Protein AF-A0A292SM11-F1 (afdb_monomer_lite)

Foldseek 3Di:
DDPVVVVVVVVVVVVVVVVVVVCCVPPVDLLLVPPDPLCVPLPDPSVVVVLVVVVVVVVLVNSLSSLVSLLVVLVVLLVVLCVVQPPNVLQVDALVVNVVVLVVVCVDPNSVVNVVSLVVSLVSLVSSLVSLQSSLCCCCPPVVNLVVSLVSLVVNLVSLVSGNSNHCSVVSVVVSVVSNVVSD

Sequence (184 aa):
MTKRKAIMYLIIFAVLVTAAQTWKTNYLSDPASKLPDPCKMVISSQCQQYINKITAEKKYEETVAIQKIRIRENEQLLKFFKKKIQDKCLFEMTAQEADESLQACIGTPKGKRDYFLLKTADFTIRDILVDSLAVSQMQYSELHDKKAAEKTLKHAKKIIKDNKYFEKRADAFKIIEKEMSELK

pLDDT: mean 86.78, std 11.31, range [46.97, 97.94]

Structure (mmCIF, N/CA/C/O backbone):
data_AF-A0A292SM11-F1
#
_entry.id   AF-A0A292SM11-F1
#
loop_
_atom_site.group_PDB
_atom_site.id
_atom_site.type_symbol
_atom_site.label_atom_id
_atom_site.label_alt_id
_atom_site.label_comp_id
_atom_site.label_asym_id
_atom_site.label_entity_id
_atom_site.label_seq_id
_atom_site.pdbx_PDB_ins_code
_atom_site.Cartn_x
_atom_site.Cartn_y
_atom_site.Cartn_z
_atom_site.occupancy
_atom_site.B_iso_or_equiv
_atom_site.auth_seq_id
_atom_site.auth_comp_id
_atom_site.auth_asym_id
_atom_site.auth_atom_id
_atom_site.pdbx_PDB_model_num
ATOM 1 N N . MET A 1 1 ? 36.177 29.703 30.010 1.00 56.25 1 MET A N 1
ATOM 2 C CA . MET A 1 1 ? 35.534 28.535 29.357 1.00 56.25 1 MET A CA 1
ATOM 3 C C . MET A 1 1 ? 36.646 27.609 28.856 1.00 56.25 1 MET A C 1
ATOM 5 O O . MET A 1 1 ? 37.538 28.099 28.180 1.00 56.25 1 MET A O 1
ATOM 9 N N . THR A 1 2 ? 36.702 26.330 29.248 1.00 73.50 2 THR A N 1
ATOM 10 C CA . THR A 1 2 ? 37.826 25.440 28.873 1.00 73.50 2 THR A CA 1
ATOM 11 C C . THR A 1 2 ? 37.667 24.924 27.438 1.00 73.50 2 THR A C 1
ATOM 13 O O . THR A 1 2 ? 36.546 24.644 27.014 1.00 73.50 2 THR A O 1
ATOM 16 N N . LYS A 1 3 ? 38.772 24.746 26.691 1.00 72.38 3 LYS A N 1
ATOM 17 C CA . LYS A 1 3 ? 38.765 24.244 25.294 1.00 72.38 3 LYS A CA 1
ATOM 18 C C . LYS A 1 3 ? 37.923 22.967 25.114 1.00 72.38 3 LYS A C 1
ATOM 20 O O . LYS A 1 3 ? 37.235 22.818 24.112 1.00 72.38 3 LYS A O 1
ATOM 25 N N . ARG A 1 4 ? 37.894 22.091 26.128 1.00 72.81 4 ARG A N 1
ATOM 26 C CA . ARG A 1 4 ? 37.056 20.877 26.152 1.00 72.81 4 ARG A CA 1
ATOM 27 C C . ARG A 1 4 ? 35.551 21.165 26.141 1.00 72.81 4 ARG A C 1
ATOM 29 O O . ARG A 1 4 ? 34.818 20.479 25.438 1.00 72.81 4 ARG A O 1
ATOM 36 N N . LYS A 1 5 ? 35.084 22.186 26.870 1.00 72.25 5 LYS A N 1
ATOM 37 C CA . LYS A 1 5 ? 33.666 22.580 26.859 1.00 72.25 5 LYS A CA 1
ATOM 38 C C . LYS A 1 5 ? 33.265 23.154 25.497 1.00 72.25 5 LYS A C 1
ATOM 40 O O . LYS A 1 5 ? 32.208 22.804 24.995 1.00 72.25 5 LYS A O 1
ATOM 45 N N . ALA A 1 6 ? 34.131 23.952 24.868 1.00 77.56 6 ALA A N 1
ATOM 46 C CA . ALA A 1 6 ? 33.875 24.514 23.538 1.00 77.56 6 ALA A CA 1
ATOM 47 C C . ALA A 1 6 ? 33.744 23.433 22.447 1.00 77.56 6 ALA A C 1
ATOM 49 O O . ALA A 1 6 ? 32.820 23.487 21.641 1.00 77.56 6 ALA A O 1
ATOM 50 N N . ILE A 1 7 ? 34.612 22.413 22.466 1.00 81.44 7 ILE A N 1
ATOM 51 C CA . ILE A 1 7 ? 34.538 21.275 21.530 1.00 81.44 7 ILE A CA 1
ATOM 52 C C . ILE A 1 7 ? 33.244 20.476 21.735 1.00 81.44 7 ILE A C 1
ATOM 54 O O . ILE A 1 7 ? 32.568 20.130 20.771 1.00 81.44 7 ILE A O 1
ATOM 58 N N . MET A 1 8 ? 32.857 20.227 22.988 1.00 80.31 8 MET A N 1
ATOM 59 C CA . MET A 1 8 ? 31.618 19.513 23.304 1.00 80.31 8 MET A CA 1
ATOM 60 C C . MET A 1 8 ? 30.372 20.272 22.817 1.00 80.31 8 MET A C 1
ATOM 62 O O . MET A 1 8 ? 29.480 19.663 22.231 1.00 80.31 8 MET A O 1
ATOM 66 N N . TYR A 1 9 ? 30.327 21.600 22.979 1.00 79.25 9 TYR A N 1
ATOM 67 C CA . TYR A 1 9 ? 29.231 22.418 22.446 1.00 79.25 9 TYR A CA 1
ATOM 68 C C . TYR A 1 9 ? 29.188 22.430 20.912 1.00 79.25 9 TYR A C 1
ATOM 70 O O . TYR A 1 9 ? 28.098 22.383 20.347 1.00 79.25 9 TYR A O 1
ATOM 78 N N . LEU A 1 10 ? 30.341 22.427 20.234 1.00 81.38 10 LEU A N 1
ATOM 79 C CA . LEU A 1 10 ? 30.415 22.321 18.771 1.00 81.38 10 LEU A CA 1
ATOM 80 C C . LEU A 1 10 ? 29.845 20.996 18.250 1.00 81.38 10 LEU A C 1
ATOM 82 O O . LEU A 1 10 ? 29.108 20.995 17.266 1.00 81.38 10 LEU A O 1
ATOM 86 N N . ILE A 1 11 ? 30.134 19.881 18.927 1.00 84.44 11 ILE A N 1
ATOM 87 C CA . ILE A 1 11 ? 29.588 18.563 18.567 1.00 84.44 11 ILE A CA 1
ATOM 88 C C . ILE A 1 11 ? 28.067 18.547 18.751 1.00 84.44 11 ILE A C 1
ATOM 90 O O . ILE A 1 11 ? 27.345 18.145 17.842 1.00 84.44 11 ILE A O 1
ATOM 94 N N . ILE A 1 12 ? 27.567 19.036 19.892 1.00 82.94 12 ILE A N 1
ATOM 95 C CA . ILE A 1 12 ? 26.122 19.126 20.157 1.00 82.94 12 ILE A CA 1
ATOM 96 C C . ILE A 1 12 ? 25.433 19.994 19.096 1.00 82.94 12 ILE A C 1
ATOM 98 O O . ILE A 1 12 ? 24.392 19.613 18.566 1.00 82.94 12 ILE A O 1
ATOM 102 N N . PHE A 1 13 ? 26.032 21.130 18.740 1.00 81.44 13 PHE A N 1
ATOM 103 C CA . PHE A 1 13 ? 25.504 22.020 17.712 1.00 81.44 13 PHE A CA 1
ATOM 104 C C . PHE A 1 13 ? 25.454 21.347 16.334 1.00 81.44 13 PHE A C 1
ATOM 106 O O . PHE A 1 13 ? 24.421 21.395 15.672 1.00 81.44 13 PHE A O 1
ATOM 113 N N . ALA A 1 14 ? 26.516 20.649 15.919 1.00 80.81 14 ALA A N 1
ATOM 114 C CA . ALA A 1 14 ? 26.536 19.920 14.650 1.00 80.81 14 ALA A CA 1
ATOM 115 C C . ALA A 1 14 ? 25.469 18.809 14.594 1.00 80.81 14 ALA A C 1
ATOM 117 O O . ALA A 1 14 ? 24.796 18.641 13.573 1.00 80.81 14 ALA A O 1
ATOM 118 N N . VAL A 1 15 ? 25.256 18.089 15.701 1.00 81.75 15 VAL A N 1
ATOM 119 C CA . VAL A 1 15 ? 24.202 17.066 15.813 1.00 81.75 15 VAL A CA 1
ATOM 120 C C . VAL A 1 15 ? 22.811 17.697 15.727 1.00 81.75 15 VAL A C 1
ATOM 122 O O . VAL A 1 15 ? 21.954 17.199 15.003 1.00 81.75 15 VAL A O 1
ATOM 125 N N . LEU A 1 16 ? 22.581 18.823 16.404 1.00 78.12 16 LEU A N 1
ATOM 126 C CA . LEU A 1 16 ? 21.296 19.523 16.350 1.00 78.12 16 LEU A CA 1
ATOM 127 C C . LEU A 1 16 ? 21.005 20.092 14.958 1.00 78.12 16 LEU A C 1
ATOM 129 O O . LEU A 1 16 ? 19.882 19.966 14.479 1.00 78.12 16 LEU A O 1
ATOM 133 N N . VAL A 1 17 ? 22.002 20.668 14.282 1.00 75.75 17 VAL A N 1
ATOM 134 C CA . VAL A 1 17 ? 21.845 21.215 12.925 1.00 75.75 17 VAL A CA 1
ATOM 135 C C . VAL A 1 17 ? 21.577 20.104 11.912 1.00 75.75 17 VAL A C 1
ATOM 137 O O . VAL A 1 17 ? 20.675 20.236 11.090 1.00 75.75 17 VAL A O 1
ATOM 140 N N . THR A 1 18 ? 22.301 18.985 11.979 1.00 72.00 18 THR A N 1
ATOM 141 C CA . THR A 1 18 ? 22.061 17.842 11.081 1.00 72.00 18 THR A CA 1
ATOM 142 C C . THR A 1 18 ? 20.710 17.186 11.348 1.00 72.00 18 THR A C 1
ATOM 144 O O . THR A 1 18 ? 19.984 16.889 10.396 1.00 72.00 18 THR A O 1
ATOM 147 N N . ALA A 1 19 ? 20.311 17.037 12.614 1.00 67.50 19 ALA A N 1
ATOM 148 C CA . ALA A 1 19 ? 18.978 16.571 12.975 1.00 67.50 19 ALA A CA 1
ATOM 149 C C . ALA A 1 19 ? 17.893 17.525 12.457 1.00 67.50 19 ALA A C 1
ATOM 151 O O . ALA A 1 19 ? 16.956 17.065 11.813 1.00 67.50 19 ALA A O 1
ATOM 152 N N . ALA A 1 20 ? 18.042 18.839 12.645 1.00 64.88 20 ALA A N 1
ATOM 153 C CA . ALA A 1 20 ? 17.088 19.846 12.180 1.00 64.88 20 ALA A CA 1
ATOM 154 C C . ALA A 1 20 ? 17.004 19.922 10.650 1.00 64.88 20 ALA A C 1
ATOM 156 O O . ALA A 1 20 ? 15.908 20.030 10.108 1.00 64.88 20 ALA A O 1
ATOM 157 N N . GLN A 1 21 ? 18.129 19.812 9.939 1.00 63.69 21 GLN A N 1
ATOM 158 C CA . GLN A 1 21 ? 18.154 19.775 8.476 1.00 63.69 21 GLN A CA 1
ATOM 159 C C . GLN A 1 21 ? 17.478 18.499 7.960 1.00 63.69 21 GLN A C 1
ATOM 161 O O . GLN A 1 21 ? 16.656 18.559 7.047 1.00 63.69 21 GLN A O 1
ATOM 166 N N . THR A 1 22 ? 17.753 17.351 8.584 1.00 57.66 22 THR A N 1
ATOM 167 C CA . THR A 1 22 ? 17.095 16.072 8.269 1.00 57.66 22 THR A CA 1
ATOM 168 C C . THR A 1 22 ? 15.596 16.152 8.544 1.00 57.66 22 THR A C 1
ATOM 170 O O . THR A 1 22 ? 14.789 15.693 7.740 1.00 57.66 22 THR A O 1
ATOM 173 N N . TRP A 1 23 ? 15.206 16.799 9.643 1.00 57.88 23 TRP A N 1
ATOM 174 C CA . TRP A 1 23 ? 13.813 17.031 10.004 1.00 57.88 23 TRP A CA 1
ATOM 175 C C . TRP A 1 23 ? 13.124 17.952 8.995 1.00 57.88 23 TRP A C 1
ATOM 177 O O . TRP A 1 23 ? 12.097 17.587 8.444 1.00 57.88 23 TRP A O 1
ATOM 187 N N . LYS A 1 24 ? 13.728 19.094 8.652 1.00 53.09 24 LYS A N 1
ATOM 188 C CA . LYS A 1 24 ? 13.215 20.033 7.645 1.00 53.09 24 LYS A CA 1
ATOM 189 C C . LYS A 1 24 ? 13.071 19.377 6.273 1.00 53.09 24 LYS A C 1
ATOM 191 O O . LYS A 1 24 ? 12.044 19.529 5.624 1.00 53.09 24 LYS A O 1
ATOM 196 N N . THR A 1 25 ? 14.060 18.603 5.845 1.00 57.00 25 THR A N 1
ATOM 197 C CA . THR A 1 25 ? 14.016 17.944 4.534 1.00 57.00 25 THR A CA 1
ATOM 198 C C . THR A 1 25 ? 12.969 16.828 4.510 1.00 57.00 25 THR A C 1
ATOM 200 O O . THR A 1 25 ? 12.254 16.703 3.526 1.00 57.00 25 THR A O 1
ATOM 203 N N . ASN A 1 26 ? 12.806 16.062 5.592 1.00 52.44 26 ASN A N 1
ATOM 204 C CA . ASN A 1 26 ? 11.884 14.920 5.608 1.00 52.44 26 ASN A CA 1
ATOM 205 C C . ASN A 1 26 ? 10.444 15.253 6.036 1.00 52.44 26 ASN A C 1
ATOM 207 O O . ASN A 1 26 ? 9.539 14.518 5.660 1.00 52.44 26 ASN A O 1
ATOM 211 N N . TYR A 1 27 ? 10.226 16.310 6.826 1.00 46.97 27 TYR A N 1
ATOM 212 C CA . TYR A 1 27 ? 8.907 16.675 7.366 1.00 46.97 27 TYR A CA 1
ATOM 213 C C . TYR A 1 27 ? 8.327 17.973 6.791 1.00 46.97 27 TYR A C 1
ATOM 215 O O . TYR A 1 27 ? 7.116 18.151 6.862 1.00 46.97 27 TYR A O 1
ATOM 223 N N . LEU A 1 28 ? 9.150 18.883 6.250 1.00 50.44 28 LEU A N 1
ATOM 224 C CA . LEU A 1 28 ? 8.678 20.161 5.688 1.00 50.44 28 LEU A CA 1
ATOM 225 C C . LEU A 1 28 ? 8.777 20.238 4.162 1.00 50.44 28 LEU A C 1
ATOM 227 O O . LEU A 1 28 ? 8.207 21.159 3.581 1.00 50.44 28 LEU A O 1
ATOM 231 N N . SER A 1 29 ? 9.482 19.315 3.495 1.00 59.34 29 SER A N 1
ATOM 232 C CA . SER A 1 29 ? 9.390 19.234 2.037 1.00 59.34 29 SER A CA 1
ATOM 233 C C . SER A 1 29 ? 8.159 18.416 1.667 1.00 59.34 29 SER A C 1
ATOM 235 O O . SER A 1 29 ? 8.100 17.223 1.945 1.00 59.34 29 SER A O 1
ATOM 237 N N . ASP A 1 30 ? 7.162 19.079 1.082 1.00 68.31 30 ASP A N 1
ATOM 238 C CA . ASP A 1 30 ? 6.046 18.399 0.434 1.00 68.31 30 ASP A CA 1
ATOM 239 C C . ASP A 1 30 ? 6.619 17.621 -0.765 1.00 68.31 30 ASP A C 1
ATOM 241 O O . ASP A 1 30 ? 7.094 18.245 -1.723 1.00 68.31 30 ASP A O 1
ATOM 245 N N . PRO A 1 31 ? 6.647 16.277 -0.736 1.00 68.38 31 PRO A N 1
ATOM 246 C CA . PRO A 1 31 ? 7.214 15.499 -1.826 1.00 68.38 31 PRO A CA 1
ATOM 247 C C . PRO A 1 31 ? 6.421 15.669 -3.131 1.00 68.38 31 PRO A C 1
ATOM 249 O O . PRO A 1 31 ? 6.997 15.481 -4.204 1.00 68.38 31 PRO A O 1
ATOM 252 N N . ALA A 1 32 ? 5.154 16.097 -3.067 1.00 70.75 32 ALA A N 1
ATOM 253 C CA . ALA A 1 32 ? 4.344 16.425 -4.235 1.00 70.75 32 ALA A CA 1
ATOM 254 C C . ALA A 1 32 ? 4.708 17.784 -4.862 1.00 70.75 32 ALA A C 1
ATOM 256 O O . ALA A 1 32 ? 4.441 18.013 -6.042 1.00 70.75 32 ALA A O 1
ATOM 257 N N . SER A 1 33 ? 5.408 18.669 -4.141 1.00 72.75 33 SER A N 1
ATOM 258 C CA . SER A 1 33 ? 5.816 19.988 -4.658 1.00 72.75 33 SER A CA 1
ATOM 259 C C . SER A 1 33 ? 6.695 19.916 -5.913 1.00 72.75 33 SER A C 1
ATOM 261 O O . SER A 1 33 ? 6.678 20.844 -6.721 1.00 72.75 33 SER A O 1
ATOM 263 N N . LYS A 1 34 ? 7.415 18.805 -6.121 1.00 77.69 34 LYS A N 1
ATOM 264 C CA . LYS A 1 34 ? 8.270 18.557 -7.297 1.00 77.69 34 LYS A CA 1
ATOM 265 C C . LYS A 1 34 ? 7.580 17.769 -8.413 1.00 77.69 34 LYS A C 1
ATOM 267 O O . LYS A 1 34 ? 8.204 17.523 -9.440 1.00 77.69 34 LYS A O 1
ATOM 272 N N . LEU A 1 35 ? 6.330 17.358 -8.215 1.00 84.25 35 LEU A N 1
ATOM 273 C CA . LEU A 1 35 ? 5.582 16.582 -9.199 1.00 84.25 35 LEU A CA 1
ATOM 274 C C . LEU A 1 35 ? 4.944 17.471 -10.274 1.00 84.25 35 LEU A C 1
ATOM 276 O O . LEU A 1 35 ? 4.761 18.671 -10.031 1.00 84.25 35 LEU A O 1
ATOM 280 N N . PRO A 1 36 ? 4.586 16.891 -11.437 1.00 82.25 36 PRO A N 1
ATOM 281 C CA . PRO A 1 36 ? 3.787 17.565 -12.457 1.00 82.25 36 PRO A CA 1
ATOM 282 C C . PRO A 1 36 ? 2.492 18.138 -11.877 1.00 82.25 36 PRO A C 1
ATOM 284 O O . PRO A 1 36 ? 1.943 17.580 -10.926 1.00 82.25 36 PRO A O 1
ATOM 287 N N . ASP A 1 37 ? 1.972 19.212 -12.474 1.00 85.19 37 ASP A N 1
ATOM 288 C CA . ASP A 1 37 ? 0.780 19.916 -11.975 1.00 85.19 37 ASP A CA 1
ATOM 289 C C . ASP A 1 37 ? -0.435 19.006 -11.702 1.00 85.19 37 ASP A C 1
ATOM 291 O O . ASP A 1 37 ? -1.014 19.123 -10.618 1.00 85.19 37 ASP A O 1
ATOM 295 N N . PRO A 1 38 ? -0.774 18.018 -12.564 1.00 84.56 38 PRO A N 1
ATOM 296 C CA . PRO A 1 38 ? -1.862 17.073 -12.285 1.00 84.56 38 PRO A CA 1
ATOM 297 C C . PRO A 1 38 ? -1.659 16.238 -11.012 1.00 84.56 38 PRO A C 1
ATOM 299 O O . PRO A 1 38 ? -2.617 15.707 -10.457 1.00 84.56 38 PRO A O 1
ATOM 302 N N . CYS A 1 39 ? -0.414 16.112 -10.549 1.00 86.06 39 CYS A N 1
ATOM 303 C CA . CYS A 1 39 ? -0.001 15.313 -9.403 1.00 86.06 39 CYS A CA 1
ATOM 304 C C . CYS A 1 39 ? 0.473 16.141 -8.203 1.00 86.06 39 CYS A C 1
ATOM 306 O O . CYS A 1 39 ? 1.021 15.568 -7.265 1.00 86.06 39 CYS A O 1
ATOM 308 N N . LYS A 1 40 ? 0.201 17.454 -8.156 1.00 81.81 40 LYS A N 1
ATOM 309 C CA . LYS A 1 40 ? 0.371 18.230 -6.908 1.00 81.81 40 LYS A CA 1
ATOM 310 C C . LYS A 1 40 ? -0.510 17.690 -5.780 1.00 81.81 40 LYS A C 1
ATOM 312 O O . LYS A 1 40 ? -0.111 17.717 -4.625 1.00 81.81 40 LYS A O 1
ATOM 317 N N . MET A 1 41 ? -1.676 17.137 -6.121 1.00 80.25 41 MET A N 1
ATOM 318 C CA . MET A 1 41 ? -2.482 16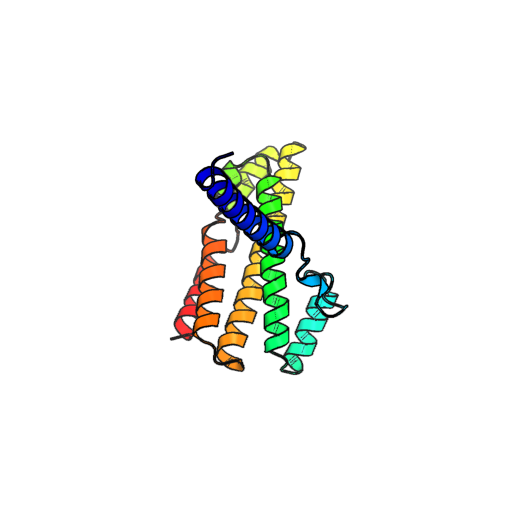.312 -5.222 1.00 80.25 41 MET A CA 1
ATOM 319 C C . MET A 1 41 ? -2.440 14.862 -5.706 1.00 80.25 41 MET A C 1
ATOM 321 O O . MET A 1 41 ? -3.184 14.468 -6.605 1.00 80.25 41 MET A O 1
ATOM 325 N N . VAL A 1 42 ? -1.557 14.056 -5.118 1.00 77.69 42 VAL A N 1
ATOM 326 C CA . VAL A 1 42 ? -1.226 12.716 -5.637 1.00 77.69 42 VAL A CA 1
ATOM 327 C C . VAL A 1 42 ? -2.359 11.687 -5.514 1.00 77.69 42 VAL A C 1
ATOM 329 O O . VAL A 1 42 ? -2.376 10.699 -6.239 1.00 77.69 42 VAL A O 1
ATOM 332 N N . ILE A 1 43 ? -3.336 11.921 -4.634 1.00 76.19 43 ILE A N 1
ATOM 333 C CA . ILE A 1 43 ? -4.519 11.055 -4.443 1.00 76.19 43 ILE A CA 1
ATOM 334 C C . ILE A 1 43 ? -5.701 11.539 -5.317 1.00 76.19 43 ILE A C 1
ATOM 336 O O . ILE A 1 43 ? -6.808 11.018 -5.254 1.00 76.19 43 ILE A O 1
ATOM 340 N N . SER A 1 44 ? -5.492 12.550 -6.166 1.00 81.62 44 SER A N 1
ATOM 341 C CA . SER A 1 44 ? -6.536 13.061 -7.058 1.00 81.62 44 SER A CA 1
ATOM 342 C C . SER A 1 44 ? -6.794 12.142 -8.257 1.00 81.62 44 SER A C 1
ATOM 344 O O . SER A 1 44 ? -5.898 11.454 -8.755 1.00 81.62 44 SER A O 1
ATOM 346 N N . SER A 1 45 ? -8.015 12.204 -8.792 1.00 84.19 45 SER A N 1
ATOM 347 C CA . SER A 1 45 ? -8.366 11.551 -10.058 1.00 84.19 45 SER A CA 1
ATOM 348 C C . SER A 1 45 ? -7.524 12.065 -11.231 1.00 84.19 45 SER A C 1
ATOM 350 O O . SER A 1 45 ? -7.154 11.284 -12.103 1.00 84.19 45 SER A O 1
ATOM 352 N N . GLN A 1 46 ? -7.166 13.353 -11.227 1.00 88.44 46 GLN A N 1
ATOM 353 C CA . GLN A 1 46 ? -6.295 13.966 -12.234 1.00 88.44 46 GLN A CA 1
ATOM 354 C C . GLN A 1 46 ? -4.897 13.342 -12.226 1.00 88.44 46 GLN A C 1
ATOM 356 O O . GLN A 1 46 ? -4.376 12.995 -13.286 1.00 88.44 46 GLN A O 1
ATOM 361 N N . CYS A 1 47 ? -4.317 13.121 -11.043 1.00 89.00 47 CYS A N 1
ATOM 362 C CA . CYS A 1 47 ? -3.029 12.447 -10.941 1.00 89.00 47 CYS A CA 1
ATOM 363 C C . CYS A 1 47 ? -3.119 10.996 -11.421 1.00 89.00 47 CYS A C 1
ATOM 365 O O . CYS A 1 47 ? -2.248 10.547 -12.158 1.00 89.00 47 CYS A O 1
ATOM 367 N N . GLN A 1 48 ? -4.195 10.271 -11.091 1.00 88.31 48 GLN A N 1
ATOM 368 C CA . GLN A 1 48 ? -4.386 8.904 -11.588 1.00 88.31 48 GLN A CA 1
ATOM 369 C C . GLN A 1 48 ? -4.513 8.849 -13.119 1.00 88.31 48 GLN A C 1
ATOM 371 O O . GLN A 1 48 ? -3.929 7.972 -13.752 1.00 88.31 48 GLN A O 1
ATOM 376 N N . GLN A 1 49 ? -5.239 9.789 -13.732 1.00 92.31 49 GLN A N 1
ATOM 377 C CA . GLN A 1 49 ? -5.326 9.899 -15.193 1.00 92.31 49 GLN A CA 1
ATOM 378 C C . GLN A 1 49 ? -3.961 10.196 -15.815 1.00 92.31 49 GLN A C 1
ATOM 380 O O . GLN A 1 49 ? -3.600 9.595 -16.827 1.00 92.31 49 GLN A O 1
ATOM 385 N N . TYR A 1 50 ? -3.190 11.087 -15.190 1.00 93.62 50 TYR A N 1
ATOM 386 C CA . TYR A 1 50 ? -1.835 11.396 -15.620 1.00 93.62 50 TYR A CA 1
ATOM 387 C C . TYR A 1 50 ? -0.919 10.171 -15.536 1.00 93.62 50 TYR A C 1
ATOM 389 O O . TYR A 1 50 ? -0.288 9.842 -16.534 1.00 93.62 50 TYR A O 1
ATOM 397 N N . ILE A 1 51 ? -0.916 9.458 -14.403 1.00 93.38 51 ILE A N 1
ATOM 398 C CA . ILE A 1 51 ? -0.201 8.188 -14.201 1.00 93.38 51 ILE A CA 1
ATOM 399 C C . ILE A 1 51 ? -0.542 7.215 -15.330 1.00 93.38 51 ILE A C 1
ATOM 401 O O . ILE A 1 51 ? 0.360 6.762 -16.025 1.00 93.38 51 ILE A O 1
ATOM 405 N N . ASN A 1 52 ? -1.829 6.961 -15.582 1.00 92.94 52 ASN A N 1
ATOM 406 C CA . ASN A 1 52 ? -2.259 6.034 -16.632 1.00 92.94 52 ASN A CA 1
ATOM 407 C C . ASN A 1 52 ? -1.747 6.456 -18.019 1.00 92.94 52 ASN A C 1
ATOM 409 O O . ASN A 1 52 ? -1.282 5.615 -18.789 1.00 92.94 52 ASN A O 1
ATOM 413 N N . LYS A 1 53 ? -1.796 7.760 -18.326 1.00 96.38 53 LYS A N 1
ATOM 414 C CA . LYS A 1 53 ? -1.266 8.318 -19.575 1.00 96.38 53 LYS A CA 1
ATOM 415 C C . LYS A 1 53 ? 0.236 8.058 -19.702 1.00 96.38 53 LYS A C 1
ATOM 417 O O . LYS A 1 53 ? 0.668 7.498 -20.704 1.00 96.38 53 LYS A O 1
ATOM 422 N N . ILE A 1 54 ? 1.032 8.438 -18.702 1.00 95.38 54 ILE A N 1
ATOM 423 C CA . ILE A 1 54 ? 2.493 8.302 -18.780 1.00 95.38 54 ILE A CA 1
ATOM 424 C C . ILE A 1 54 ? 2.949 6.838 -18.726 1.00 95.38 54 ILE A C 1
ATOM 426 O O . ILE A 1 54 ? 3.958 6.493 -19.337 1.00 95.38 54 ILE A O 1
ATOM 430 N N . THR A 1 55 ? 2.184 5.955 -18.076 1.00 94.25 55 THR A N 1
ATOM 431 C CA . THR A 1 55 ? 2.414 4.505 -18.124 1.00 94.25 55 THR A CA 1
ATOM 432 C C . THR A 1 55 ? 2.199 3.963 -19.536 1.00 94.25 55 THR A C 1
ATOM 434 O O . THR A 1 55 ? 3.029 3.200 -20.020 1.00 94.25 55 THR A O 1
ATOM 437 N N . ALA A 1 56 ? 1.141 4.389 -20.238 1.00 95.50 56 ALA A N 1
ATOM 438 C CA . ALA A 1 56 ? 0.910 4.006 -21.635 1.00 95.50 56 ALA A CA 1
ATOM 439 C C . ALA A 1 56 ? 2.002 4.544 -22.582 1.00 95.50 56 ALA A C 1
ATOM 441 O O . ALA A 1 56 ? 2.355 3.895 -23.564 1.00 95.50 56 ALA A O 1
ATOM 442 N N . GLU A 1 57 ? 2.587 5.698 -22.249 1.00 97.06 57 GLU A N 1
ATOM 443 C CA . GLU A 1 57 ? 3.776 6.258 -22.910 1.00 97.06 57 GLU A CA 1
ATOM 444 C C . GLU A 1 57 ? 5.093 5.570 -22.488 1.00 97.06 57 GLU A C 1
ATOM 446 O O . GLU A 1 57 ? 6.165 6.004 -22.908 1.00 97.06 57 GLU A O 1
ATOM 451 N N . LYS A 1 58 ? 5.034 4.507 -21.670 1.00 96.19 58 LYS A N 1
ATOM 452 C CA . LYS A 1 58 ? 6.181 3.738 -21.152 1.00 96.19 58 LYS A CA 1
ATOM 453 C C . LYS A 1 58 ? 7.176 4.551 -20.316 1.00 96.19 58 LYS A C 1
ATOM 455 O O . LYS A 1 58 ? 8.338 4.177 -20.185 1.00 96.19 58 LYS A O 1
ATOM 460 N N . LYS A 1 59 ? 6.735 5.655 -19.705 1.00 96.12 59 LYS A N 1
ATOM 461 C CA . LYS A 1 59 ? 7.540 6.457 -18.766 1.00 96.12 59 LYS A CA 1
ATOM 462 C C . LYS A 1 59 ? 7.506 5.827 -17.373 1.00 96.12 59 LYS A C 1
ATOM 464 O O . LYS A 1 59 ? 6.924 6.372 -16.426 1.00 96.12 59 LYS A O 1
ATOM 469 N N . TYR A 1 60 ? 8.063 4.628 -17.254 1.00 96.19 60 TYR A N 1
ATOM 470 C CA . TYR A 1 60 ? 7.911 3.797 -16.062 1.00 96.19 60 TYR A CA 1
ATOM 471 C C . TYR A 1 60 ? 8.659 4.349 -14.848 1.00 96.19 60 TYR A C 1
ATOM 473 O O . TYR A 1 60 ? 8.132 4.289 -13.741 1.00 96.19 60 TYR A O 1
ATOM 481 N N . GLU A 1 61 ? 9.832 4.957 -15.023 1.00 95.81 61 GLU A N 1
ATOM 482 C CA . GLU A 1 61 ? 10.591 5.573 -13.931 1.00 95.81 61 GLU A CA 1
ATOM 483 C C . GLU A 1 61 ? 9.810 6.721 -13.286 1.00 95.81 61 GLU A C 1
ATOM 485 O O . GLU A 1 61 ? 9.724 6.811 -12.058 1.00 95.81 61 GLU A O 1
ATOM 490 N N . GLU A 1 62 ? 9.198 7.571 -14.112 1.00 94.38 62 GLU A N 1
ATOM 491 C CA . GLU A 1 62 ? 8.353 8.674 -13.655 1.00 94.38 62 GLU A CA 1
A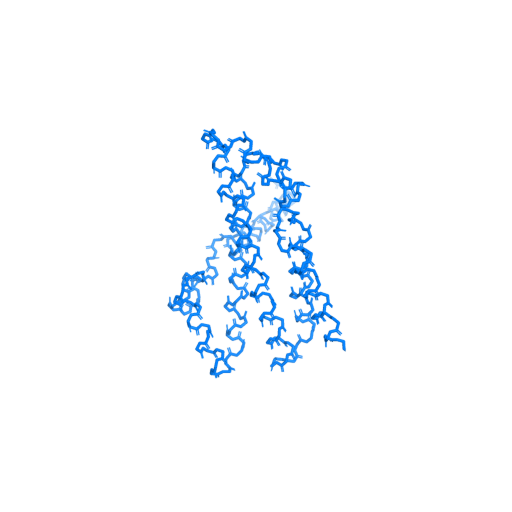TOM 492 C C . GLU A 1 62 ? 7.088 8.148 -12.969 1.00 94.38 62 GLU A C 1
ATOM 494 O O . GLU A 1 62 ? 6.752 8.577 -11.862 1.00 94.38 62 GLU A O 1
ATOM 499 N N . THR A 1 63 ? 6.435 7.151 -13.572 1.00 95.31 63 THR A N 1
ATOM 500 C CA . THR A 1 63 ? 5.251 6.500 -12.995 1.00 95.31 63 THR A CA 1
ATOM 501 C C . THR A 1 63 ? 5.562 5.924 -11.610 1.00 95.31 63 THR A C 1
ATOM 503 O O . THR A 1 63 ? 4.859 6.207 -10.635 1.00 95.31 63 THR A O 1
ATOM 506 N N . VAL A 1 64 ? 6.658 5.168 -11.495 1.00 96.50 64 VAL A N 1
ATOM 507 C CA . VAL A 1 64 ? 7.126 4.577 -10.237 1.00 96.50 64 VAL A CA 1
ATOM 508 C C . VAL A 1 64 ? 7.460 5.661 -9.211 1.00 96.50 64 VAL A C 1
ATOM 510 O O . VAL A 1 64 ? 7.149 5.497 -8.029 1.00 96.50 64 VAL A O 1
ATOM 513 N N . ALA A 1 65 ? 8.074 6.774 -9.621 1.00 93.94 65 ALA A N 1
ATOM 514 C CA . ALA A 1 65 ? 8.389 7.878 -8.719 1.00 93.94 65 ALA A CA 1
ATOM 515 C C . ALA A 1 65 ? 7.122 8.514 -8.119 1.00 93.94 65 ALA A C 1
ATOM 517 O O . ALA A 1 65 ? 7.064 8.714 -6.901 1.00 93.94 65 ALA A O 1
ATOM 518 N N . ILE A 1 66 ? 6.098 8.764 -8.942 1.00 93.19 66 ILE A N 1
ATOM 519 C CA . ILE A 1 66 ? 4.818 9.344 -8.508 1.00 93.19 66 ILE A CA 1
ATOM 520 C C . ILE A 1 66 ? 4.065 8.374 -7.592 1.00 93.19 66 ILE A C 1
ATOM 522 O O . ILE A 1 66 ? 3.672 8.754 -6.487 1.00 93.19 66 ILE A O 1
ATOM 526 N N . GLN A 1 67 ? 3.907 7.107 -7.987 1.00 94.56 67 GLN A N 1
ATOM 527 C CA . GLN A 1 67 ? 3.200 6.115 -7.167 1.00 94.56 67 GLN A CA 1
ATOM 528 C C . GLN A 1 67 ? 3.905 5.863 -5.823 1.00 94.56 67 GLN A C 1
ATOM 530 O O . GLN A 1 67 ? 3.252 5.739 -4.789 1.00 94.56 67 GLN A O 1
ATOM 535 N N . LYS A 1 68 ? 5.244 5.910 -5.767 1.00 94.38 68 LYS A N 1
ATOM 536 C CA . LYS A 1 68 ? 5.982 5.863 -4.488 1.00 94.38 68 LYS A CA 1
ATOM 537 C C . LYS A 1 68 ? 5.711 7.058 -3.578 1.00 94.38 68 LYS A C 1
ATOM 539 O O . LYS A 1 68 ? 5.931 6.952 -2.370 1.00 94.38 68 LYS A O 1
ATOM 544 N N . ILE A 1 69 ? 5.329 8.211 -4.121 1.00 92.31 69 ILE A N 1
ATOM 545 C CA . ILE A 1 69 ? 4.898 9.359 -3.315 1.00 92.31 69 ILE A CA 1
ATOM 546 C C . ILE A 1 69 ? 3.461 9.137 -2.840 1.00 92.31 69 ILE A C 1
ATOM 548 O O . ILE A 1 69 ? 3.209 9.319 -1.654 1.00 92.31 69 ILE A O 1
ATOM 552 N N . ARG A 1 70 ? 2.562 8.625 -3.692 1.00 91.44 70 ARG A N 1
ATOM 553 C CA . ARG A 1 70 ? 1.193 8.236 -3.293 1.00 91.44 70 ARG A CA 1
ATOM 554 C C . ARG A 1 70 ? 1.170 7.266 -2.120 1.00 91.44 70 ARG A C 1
ATOM 556 O O . ARG A 1 70 ? 0.485 7.526 -1.137 1.00 91.44 70 ARG A O 1
ATOM 563 N N . ILE A 1 71 ? 1.983 6.210 -2.177 1.00 93.50 71 ILE A N 1
ATOM 564 C CA . ILE A 1 71 ? 2.136 5.248 -1.075 1.00 93.50 71 ILE A CA 1
ATOM 565 C C . ILE A 1 71 ? 2.534 5.972 0.220 1.00 93.50 71 ILE A C 1
ATOM 567 O O . ILE A 1 71 ? 1.921 5.762 1.265 1.00 93.50 71 ILE A O 1
ATOM 571 N N . ARG A 1 72 ? 3.521 6.876 0.150 1.00 92.19 72 ARG A N 1
ATOM 572 C CA . ARG A 1 72 ? 3.996 7.643 1.312 1.00 92.19 72 ARG A CA 1
ATOM 573 C C . ARG A 1 72 ? 2.929 8.580 1.880 1.00 92.19 72 ARG A C 1
ATOM 575 O O . ARG A 1 72 ? 2.782 8.630 3.098 1.00 92.19 72 ARG A O 1
ATOM 582 N N . GLU A 1 73 ? 2.190 9.292 1.036 1.00 89.25 73 GLU A N 1
ATOM 583 C CA . GLU A 1 73 ? 1.088 10.169 1.459 1.00 89.25 73 GLU A CA 1
ATOM 584 C C . GLU A 1 73 ? -0.047 9.365 2.108 1.00 89.25 73 GLU A C 1
ATOM 586 O O . GLU A 1 73 ? -0.503 9.690 3.206 1.00 89.25 73 GLU A O 1
ATOM 591 N N . ASN A 1 74 ? -0.433 8.235 1.510 1.00 91.94 74 ASN A N 1
ATOM 592 C CA . ASN A 1 74 ? -1.432 7.338 2.086 1.00 91.94 74 ASN A CA 1
ATOM 593 C C . ASN A 1 74 ? -0.983 6.752 3.436 1.00 91.94 74 ASN A C 1
ATOM 595 O O . ASN A 1 74 ? -1.782 6.642 4.366 1.00 91.94 74 ASN A O 1
ATOM 599 N N . GLU A 1 75 ? 0.301 6.441 3.621 1.00 93.19 75 GLU A N 1
ATOM 600 C CA . GLU A 1 75 ? 0.822 6.045 4.935 1.00 93.19 75 GLU A CA 1
ATOM 601 C C . GLU A 1 75 ? 0.730 7.164 5.981 1.00 93.19 75 GLU A C 1
ATOM 603 O O . GLU A 1 75 ? 0.500 6.892 7.165 1.00 93.19 75 GLU A O 1
ATOM 608 N N . GLN A 1 76 ? 0.920 8.423 5.579 1.00 90.69 76 GLN A N 1
ATOM 609 C CA . GLN A 1 76 ? 0.742 9.565 6.477 1.00 90.69 76 GLN A CA 1
ATOM 610 C C . GLN A 1 76 ? -0.728 9.743 6.863 1.00 90.69 76 GLN A C 1
ATOM 612 O O . GLN A 1 76 ? -1.022 9.926 8.049 1.00 90.69 76 GLN A O 1
ATOM 617 N N . LEU A 1 77 ? -1.651 9.600 5.907 1.00 89.88 77 LEU A N 1
ATOM 618 C CA . LEU A 1 77 ? -3.090 9.586 6.177 1.00 89.88 77 LEU A CA 1
ATOM 619 C C . LEU A 1 77 ? -3.468 8.451 7.129 1.00 89.88 77 LEU A C 1
ATOM 621 O O . LEU A 1 77 ? -4.164 8.679 8.119 1.00 89.88 77 LEU A O 1
ATOM 625 N N . LEU A 1 78 ? -2.925 7.252 6.917 1.00 93.00 78 LEU A N 1
ATOM 626 C CA . LEU A 1 78 ? -3.158 6.114 7.800 1.00 93.00 78 LEU A CA 1
ATOM 627 C C . LEU A 1 78 ? -2.690 6.401 9.236 1.00 93.00 78 LEU A C 1
ATOM 629 O O . LEU A 1 78 ? -3.410 6.123 10.197 1.00 93.00 78 LEU A O 1
ATOM 633 N N . LYS A 1 79 ? -1.511 7.015 9.409 1.00 92.06 79 LYS A N 1
ATOM 634 C CA . LYS A 1 79 ? -1.022 7.469 10.726 1.00 92.06 79 LYS A CA 1
ATOM 635 C C . LYS A 1 79 ? -1.941 8.527 11.339 1.00 92.06 79 LYS A C 1
ATOM 637 O O . LYS A 1 79 ? -2.205 8.487 12.543 1.00 92.06 79 LYS A O 1
ATOM 642 N N . PHE A 1 80 ? -2.443 9.459 10.531 1.00 91.12 80 PHE A N 1
ATOM 643 C CA . PHE A 1 80 ? -3.394 10.473 10.972 1.00 91.12 80 PHE A CA 1
ATOM 644 C C . PHE A 1 80 ? -4.704 9.844 11.466 1.00 91.12 80 PHE A C 1
ATOM 646 O O . PHE A 1 80 ? -5.134 10.155 12.579 1.00 91.12 80 PHE A O 1
ATOM 653 N N . PHE A 1 81 ? -5.296 8.908 10.719 1.00 90.25 81 PHE A N 1
ATOM 654 C CA . PHE A 1 81 ? -6.510 8.202 11.139 1.00 90.25 81 PHE A CA 1
ATOM 655 C C . PHE A 1 81 ? -6.280 7.408 12.423 1.00 90.25 81 PHE A C 1
ATOM 657 O O . PHE A 1 81 ? -7.046 7.561 13.376 1.00 90.25 81 PHE A O 1
ATOM 664 N N . LYS A 1 82 ? -5.157 6.680 12.521 1.00 89.75 82 LYS A N 1
ATOM 665 C CA . LYS A 1 82 ? -4.763 5.975 13.752 1.00 89.75 82 LYS A CA 1
ATOM 666 C C . LYS A 1 82 ? -4.663 6.900 14.961 1.00 89.75 82 LYS A C 1
ATOM 668 O O . LYS A 1 82 ? -5.014 6.506 16.072 1.00 89.75 82 LYS A O 1
ATOM 673 N N . LYS A 1 83 ? -4.212 8.143 14.770 1.00 91.75 83 LYS A N 1
ATOM 674 C CA . LYS A 1 83 ? -4.173 9.159 15.831 1.00 91.75 83 LYS A CA 1
ATOM 675 C C . LYS A 1 83 ? -5.571 9.669 16.195 1.00 91.75 83 LYS A C 1
ATOM 677 O O . LYS A 1 83 ? -5.815 9.916 17.373 1.00 91.75 83 LYS A O 1
ATOM 682 N N . LYS A 1 84 ? -6.462 9.842 15.212 1.00 90.75 84 LYS A N 1
ATOM 683 C CA . LYS A 1 84 ? -7.796 10.444 15.385 1.00 90.75 84 LYS A CA 1
ATOM 684 C C . LYS A 1 84 ? -8.854 9.502 15.951 1.00 90.75 84 LYS A C 1
ATOM 686 O O . LYS A 1 84 ? -9.706 9.993 16.686 1.00 90.75 84 LYS A O 1
ATOM 691 N N . ILE A 1 85 ? -8.794 8.214 15.626 1.00 89.94 85 ILE A N 1
ATOM 692 C CA . ILE A 1 85 ? -9.684 7.195 16.200 1.00 89.94 85 ILE A CA 1
ATOM 693 C C . ILE A 1 85 ? -9.442 7.141 17.705 1.00 89.94 85 ILE A C 1
ATOM 695 O O . ILE A 1 85 ? -8.290 7.038 18.132 1.00 89.94 85 ILE A O 1
ATOM 699 N N . GLN A 1 86 ? -10.486 7.258 18.515 1.00 87.88 86 GLN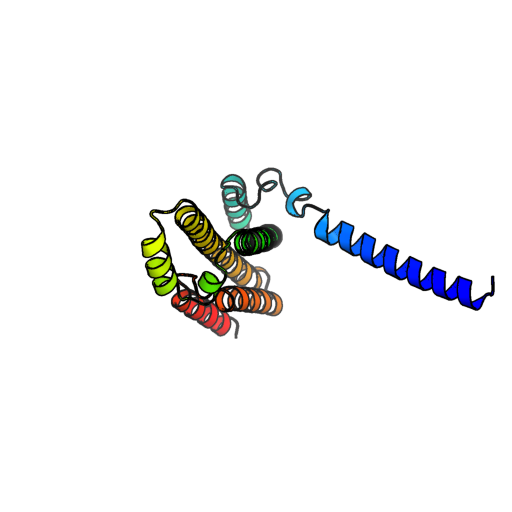 A N 1
ATOM 700 C CA . GLN A 1 86 ? -10.333 7.299 19.968 1.00 87.88 86 GLN A CA 1
ATOM 701 C C . GLN A 1 86 ? -10.230 5.900 20.560 1.00 87.88 86 GLN A C 1
ATOM 703 O O . GLN A 1 86 ? -9.354 5.660 21.391 1.00 87.88 86 GLN A O 1
ATOM 708 N N . ASP A 1 87 ? -11.091 4.988 20.119 1.00 86.88 87 ASP A N 1
ATOM 709 C CA . ASP A 1 87 ? -11.054 3.601 20.559 1.00 86.88 87 ASP A CA 1
ATOM 710 C C . ASP A 1 87 ? -9.907 2.834 19.886 1.00 86.88 87 ASP A C 1
ATOM 712 O O . ASP A 1 87 ? -9.954 2.475 18.709 1.00 86.88 87 ASP A O 1
ATOM 716 N N . LYS A 1 88 ? -8.828 2.610 20.641 1.00 87.56 88 LYS A N 1
ATOM 717 C CA . LYS A 1 88 ? -7.632 1.928 20.134 1.00 87.56 88 LYS A CA 1
ATOM 718 C C . LYS A 1 88 ? -7.813 0.416 20.015 1.00 87.56 88 LYS A C 1
ATOM 720 O O . LYS A 1 88 ? -7.073 -0.191 19.243 1.00 87.56 88 LYS A O 1
ATOM 725 N N . CYS A 1 89 ? -8.796 -0.172 20.700 1.00 85.94 89 CYS A N 1
ATOM 726 C CA . CYS A 1 89 ? -9.066 -1.610 20.644 1.00 85.94 89 CYS A CA 1
ATOM 727 C C . CYS A 1 89 ? -9.497 -2.045 19.234 1.00 85.94 89 CYS A C 1
ATOM 729 O O . CYS A 1 89 ? -9.199 -3.159 18.810 1.00 85.94 89 CYS A O 1
ATOM 731 N N . LEU A 1 90 ? -10.095 -1.132 18.459 1.00 85.12 90 LEU A N 1
ATOM 7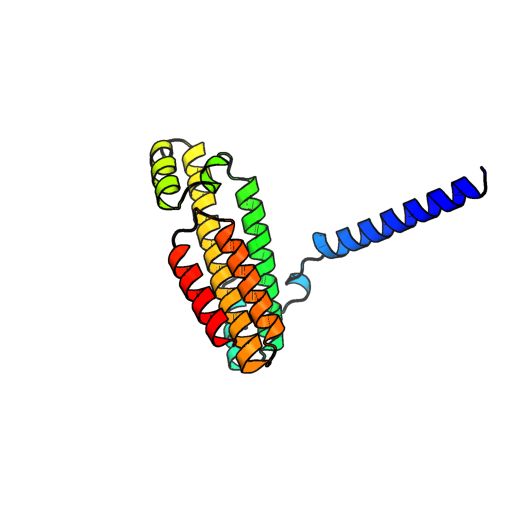32 C CA . LEU A 1 90 ? -10.485 -1.358 17.062 1.00 85.12 90 LEU A CA 1
ATOM 733 C C . LEU A 1 90 ? -9.318 -1.796 16.162 1.00 85.12 90 LEU A C 1
ATOM 735 O O . LEU A 1 90 ? -9.530 -2.469 15.158 1.00 85.12 90 LEU A O 1
ATOM 739 N N . PHE A 1 91 ? -8.075 -1.439 16.499 1.00 87.25 91 PHE A N 1
ATOM 740 C CA . PHE A 1 91 ? -6.908 -1.833 15.702 1.00 87.25 91 PHE A CA 1
ATOM 741 C C . PHE A 1 91 ? -6.466 -3.280 15.929 1.00 87.25 91 PHE A C 1
ATOM 743 O O . PHE A 1 91 ? -5.717 -3.830 15.116 1.00 87.25 91 PHE A O 1
ATOM 750 N N . GLU A 1 92 ? -6.910 -3.886 17.026 1.00 87.50 92 GLU A N 1
ATOM 751 C CA . GLU A 1 92 ? -6.568 -5.254 17.410 1.00 87.50 92 GLU A CA 1
ATOM 752 C C . GLU A 1 92 ? -7.587 -6.278 16.905 1.00 87.50 92 GLU A C 1
ATOM 754 O O . GLU A 1 92 ? -7.267 -7.469 16.837 1.00 87.50 92 GLU A O 1
ATOM 759 N N . MET A 1 93 ? -8.757 -5.784 16.500 1.00 89.69 93 MET A N 1
ATOM 760 C CA . MET A 1 93 ? -9.883 -6.525 15.949 1.00 89.69 93 MET A CA 1
ATOM 761 C C . MET A 1 93 ? -9.701 -6.808 14.455 1.00 89.69 93 MET A C 1
ATOM 763 O O . MET A 1 93 ? -9.069 -6.053 13.708 1.00 89.69 93 MET A O 1
ATOM 767 N N . THR A 1 94 ? -10.275 -7.917 14.009 1.00 89.75 94 THR A N 1
ATOM 768 C CA . THR A 1 94 ? -10.561 -8.187 12.600 1.00 89.75 94 THR A CA 1
ATOM 769 C C . THR A 1 94 ? -11.607 -7.208 12.066 1.00 89.75 94 THR A C 1
ATOM 771 O O . THR A 1 94 ? -12.283 -6.515 12.824 1.00 89.75 94 THR A O 1
ATOM 774 N N . ALA A 1 95 ? -11.757 -7.144 10.742 1.00 87.12 95 ALA A N 1
ATOM 775 C CA . ALA A 1 95 ? -12.748 -6.269 10.120 1.00 87.12 95 ALA A CA 1
ATOM 776 C C . ALA A 1 95 ? -14.177 -6.566 10.599 1.00 87.12 95 ALA A C 1
ATOM 778 O O . ALA A 1 95 ? -14.930 -5.632 10.849 1.00 87.12 95 ALA A O 1
ATOM 779 N N . GLN A 1 96 ? -14.522 -7.848 10.765 1.00 88.31 96 GLN A N 1
ATOM 780 C CA . GLN A 1 96 ? -15.839 -8.271 11.237 1.00 88.31 96 GLN A CA 1
ATOM 781 C C . GLN A 1 96 ? -16.070 -7.873 12.701 1.00 88.31 96 GLN A C 1
ATOM 783 O O . GLN A 1 96 ? -17.061 -7.217 12.998 1.00 88.31 96 GLN A O 1
ATOM 788 N N . GLU A 1 97 ? -15.129 -8.189 13.596 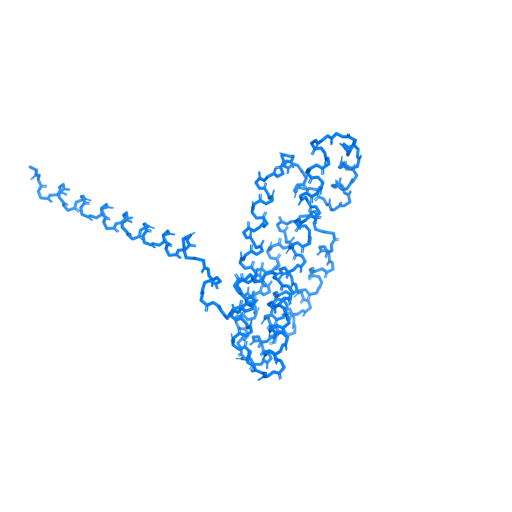1.00 88.69 97 GLU A N 1
ATOM 789 C CA . GLU A 1 97 ? -15.217 -7.816 15.018 1.00 88.69 97 GLU A CA 1
ATOM 790 C C . GLU A 1 97 ? -15.315 -6.293 15.199 1.00 88.69 97 GLU A C 1
ATOM 792 O O . GLU A 1 97 ? -16.088 -5.799 16.021 1.00 88.69 97 GLU A O 1
ATOM 797 N N . ALA A 1 98 ? -14.549 -5.533 14.410 1.00 85.50 98 ALA A N 1
ATOM 798 C CA . ALA A 1 98 ? -14.609 -4.080 14.433 1.00 85.50 98 ALA A CA 1
ATOM 799 C C . ALA A 1 98 ? -15.966 -3.564 13.932 1.00 85.50 98 ALA A C 1
ATOM 801 O O . ALA A 1 98 ? -16.507 -2.631 14.520 1.00 85.50 98 ALA A O 1
ATOM 802 N N . ASP A 1 99 ? -16.524 -4.162 12.875 1.00 84.25 99 ASP A N 1
ATOM 803 C CA . ASP A 1 99 ? -17.839 -3.791 12.346 1.00 84.25 99 ASP A CA 1
ATOM 804 C C . ASP A 1 99 ? -18.944 -4.049 13.376 1.00 84.25 99 ASP A C 1
ATOM 806 O O . ASP A 1 99 ? -19.721 -3.145 13.669 1.00 84.25 99 ASP A O 1
ATOM 810 N N . GLU A 1 100 ? -18.953 -5.225 14.005 1.00 85.88 100 GLU A N 1
ATOM 811 C CA . GLU A 1 100 ? -19.907 -5.595 15.058 1.00 85.88 100 GLU A CA 1
ATOM 812 C C . GLU A 1 100 ? -19.810 -4.652 16.273 1.00 85.88 100 GLU A C 1
ATOM 814 O O . GLU A 1 100 ? -20.819 -4.109 16.735 1.00 85.88 100 GLU A O 1
ATOM 819 N N . SER A 1 101 ? -18.588 -4.382 16.748 1.00 80.19 101 SER A N 1
ATOM 820 C CA . SER A 1 101 ? -18.321 -3.458 17.862 1.00 80.19 101 SER A CA 1
ATOM 821 C C . SER A 1 101 ? -18.796 -2.032 17.560 1.00 80.19 101 SER A C 1
ATOM 823 O O . SER A 1 101 ? -19.445 -1.369 18.378 1.00 80.19 101 SER A O 1
ATOM 825 N N . LEU A 1 102 ? -18.514 -1.549 16.348 1.00 75.25 102 LEU A N 1
ATOM 826 C CA . LEU A 1 102 ? -18.880 -0.202 15.937 1.00 75.25 102 LEU A CA 1
ATOM 827 C C . LEU A 1 102 ? -20.376 -0.065 15.677 1.00 75.25 102 LEU A C 1
ATOM 829 O O . LEU A 1 102 ? -20.943 0.952 16.070 1.00 75.25 102 LEU A O 1
ATOM 833 N N . GLN A 1 103 ? -21.027 -1.065 15.078 1.00 72.31 103 GLN A N 1
ATOM 834 C CA . GLN A 1 103 ? -22.478 -1.083 14.887 1.00 72.31 103 GLN A CA 1
ATOM 835 C C . GLN A 1 103 ? -23.220 -1.003 16.226 1.00 72.31 103 GLN A C 1
ATOM 837 O O . GLN A 1 103 ? -24.170 -0.227 16.342 1.00 72.31 103 GLN A O 1
ATOM 842 N N . ALA A 1 104 ? -22.735 -1.688 17.268 1.00 72.62 104 ALA A N 1
ATOM 843 C CA . ALA A 1 104 ? -23.301 -1.585 18.615 1.00 72.62 104 ALA A CA 1
ATOM 844 C C . ALA A 1 104 ? -23.245 -0.150 19.185 1.00 72.62 104 ALA A C 1
ATOM 846 O O . ALA A 1 104 ? -24.107 0.250 19.967 1.00 72.62 104 ALA A O 1
ATOM 847 N N . CYS A 1 105 ? -22.264 0.654 18.761 1.00 69.75 105 CYS A N 1
ATOM 848 C CA . CYS A 1 105 ? -22.036 2.016 19.253 1.00 69.75 105 CYS A CA 1
ATOM 849 C C . CYS A 1 105 ? -22.406 3.124 18.247 1.00 69.75 105 CYS A C 1
ATOM 851 O O . CYS A 1 105 ? -22.283 4.313 18.575 1.00 69.75 105 CYS A O 1
ATOM 853 N N . ILE A 1 106 ? -22.867 2.779 17.036 1.00 65.12 106 ILE A N 1
ATOM 854 C CA . ILE A 1 106 ? -23.057 3.717 15.915 1.00 65.12 106 ILE A CA 1
ATOM 855 C C . ILE A 1 106 ? -24.204 4.707 16.148 1.00 65.12 106 ILE A C 1
ATOM 857 O O . ILE A 1 106 ? -24.297 5.721 15.465 1.00 65.12 106 ILE A O 1
ATOM 861 N N . GLY A 1 107 ? -25.066 4.471 17.141 1.00 60.41 107 GLY A N 1
ATOM 862 C CA . GLY A 1 107 ? -26.054 5.455 17.593 1.00 60.41 107 GLY A CA 1
ATOM 863 C C . GLY A 1 107 ? -25.421 6.692 18.245 1.00 60.41 107 GLY A C 1
ATOM 864 O O . GLY A 1 107 ? -26.027 7.762 18.260 1.00 60.41 107 GLY A O 1
ATOM 865 N N . THR A 1 108 ? -24.179 6.584 18.731 1.00 77.69 108 THR A N 1
ATOM 866 C CA . THR A 1 108 ? -23.478 7.663 19.440 1.00 77.69 108 THR A CA 1
ATOM 867 C C . THR A 1 108 ? -22.608 8.507 18.496 1.00 77.69 108 THR A C 1
ATOM 869 O O . THR A 1 108 ? -22.003 7.968 17.566 1.00 77.69 108 THR A O 1
ATOM 872 N N . PRO A 1 109 ? -22.449 9.825 18.736 1.00 76.75 109 PRO A N 1
ATOM 873 C CA . PRO A 1 109 ? -21.556 10.667 17.932 1.00 76.75 109 PRO A CA 1
ATOM 874 C C . PRO A 1 109 ? -20.105 10.159 17.873 1.00 76.75 109 PRO A C 1
ATOM 876 O O . PRO A 1 109 ? -19.456 10.257 16.831 1.00 76.75 109 PRO A O 1
ATOM 879 N N . LYS A 1 110 ? -19.601 9.582 18.975 1.00 79.38 110 LYS A N 1
ATOM 880 C CA . LYS A 1 110 ? -18.255 8.996 19.052 1.00 79.38 110 LYS A CA 1
ATOM 881 C C . LYS A 1 110 ? -18.133 7.752 18.169 1.00 79.38 110 LYS A C 1
ATOM 883 O O . LYS A 1 110 ? -17.227 7.696 17.342 1.00 79.38 110 LYS A O 1
ATOM 888 N N . GLY A 1 111 ? -19.064 6.804 18.301 1.00 78.31 111 GLY A N 1
ATOM 889 C CA . GLY A 1 111 ? -19.075 5.573 17.507 1.00 78.31 111 GLY A CA 1
ATOM 890 C C . GLY A 1 111 ? -19.168 5.846 16.006 1.00 78.31 111 GLY A C 1
ATOM 891 O O . GLY A 1 111 ? -18.383 5.293 15.240 1.00 78.31 111 GLY A O 1
ATOM 892 N N . LYS A 1 112 ? -20.030 6.7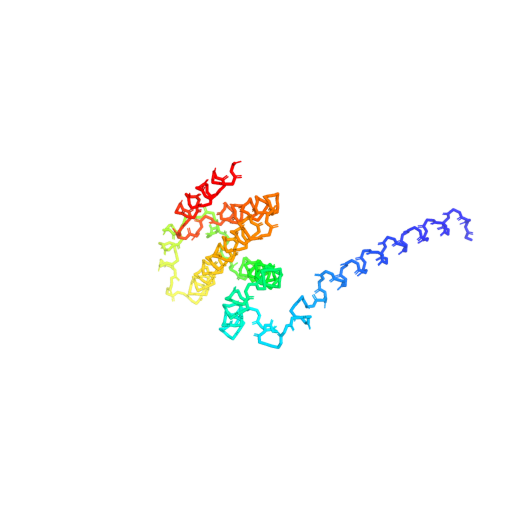88 15.579 1.00 79.38 112 LYS A N 1
ATOM 893 C CA . LYS A 1 112 ? -20.125 7.209 14.163 1.00 79.38 112 LYS A CA 1
ATOM 894 C C . LYS A 1 112 ? -18.795 7.714 13.611 1.00 79.38 112 LYS A C 1
ATOM 896 O O . LYS A 1 112 ? -18.425 7.389 12.485 1.00 79.38 112 LYS A O 1
ATOM 901 N N . ARG A 1 113 ? -18.080 8.526 14.394 1.00 87.25 113 ARG A N 1
ATOM 902 C CA . ARG A 1 113 ? -16.806 9.118 13.977 1.00 87.25 113 ARG A CA 1
ATOM 903 C C . ARG A 1 113 ? -15.701 8.072 13.856 1.00 87.25 113 ARG A C 1
ATOM 905 O O . ARG A 1 113 ? -15.015 8.057 12.837 1.00 87.25 113 ARG A O 1
ATOM 912 N N . ASP A 1 114 ? -15.519 7.234 14.874 1.00 89.38 114 ASP A N 1
ATOM 913 C CA . ASP A 1 114 ? -14.481 6.196 14.856 1.00 89.38 114 ASP A CA 1
ATOM 914 C C . ASP A 1 114 ? -14.763 5.170 13.746 1.00 89.38 114 ASP A C 1
ATOM 916 O O . ASP A 1 114 ? -13.839 4.807 13.019 1.00 89.38 114 ASP A O 1
ATOM 920 N N . TYR A 1 115 ? -16.036 4.822 13.508 1.00 84.56 115 TYR A N 1
ATOM 921 C CA . TYR A 1 115 ? -16.448 3.989 12.374 1.00 84.56 115 TYR A CA 1
ATOM 922 C C . TYR A 1 115 ? -16.063 4.593 11.024 1.00 84.56 115 TYR A C 1
ATOM 924 O O . TYR A 1 115 ? -15.406 3.941 10.211 1.00 84.56 115 TYR A O 1
ATOM 932 N N . PHE A 1 116 ? -16.409 5.862 10.794 1.00 87.19 116 PHE A N 1
ATOM 933 C CA . PHE A 1 116 ? -16.071 6.553 9.552 1.00 87.19 116 PHE A CA 1
ATOM 934 C C . PHE A 1 116 ? -14.554 6.594 9.308 1.00 87.19 116 PHE A C 1
ATOM 936 O O . PHE A 1 116 ? -14.085 6.311 8.203 1.00 87.19 116 PHE A O 1
ATOM 943 N N . LEU A 1 117 ? -13.772 6.911 10.343 1.00 91.81 117 LEU A N 1
ATOM 944 C CA . LEU A 1 117 ? -12.314 6.960 10.243 1.00 91.81 117 LEU A CA 1
ATOM 945 C C . LEU A 1 117 ? -11.707 5.577 9.981 1.00 91.81 117 LEU A C 1
ATOM 947 O O . LEU A 1 117 ? -10.770 5.479 9.190 1.00 91.81 117 LEU A O 1
ATOM 951 N N . LEU A 1 118 ? -12.237 4.517 10.600 1.00 91.31 118 LEU A N 1
ATOM 952 C CA . LEU A 1 118 ? -11.751 3.153 10.395 1.00 91.31 118 LEU A CA 1
ATOM 953 C C . LEU A 1 118 ? -12.043 2.657 8.972 1.00 91.31 118 LEU A C 1
ATOM 955 O O . LEU A 1 118 ? -11.151 2.113 8.325 1.00 91.31 118 LEU A O 1
ATOM 959 N N . LYS A 1 119 ? -13.248 2.916 8.444 1.00 89.25 119 LYS A N 1
ATOM 960 C CA . LYS A 1 119 ? -13.584 2.601 7.043 1.00 89.25 119 LYS A CA 1
ATOM 961 C C . LYS A 1 119 ? -12.737 3.409 6.061 1.00 89.25 119 LYS A C 1
ATOM 963 O O . LYS A 1 119 ? -12.281 2.872 5.060 1.00 89.25 119 LYS A O 1
ATOM 968 N N . THR A 1 120 ? -12.455 4.677 6.363 1.00 91.00 120 THR A N 1
ATOM 969 C CA . THR A 1 120 ? -11.542 5.485 5.536 1.00 91.00 120 THR A CA 1
ATOM 970 C C . THR A 1 120 ? -10.123 4.905 5.548 1.00 91.00 120 THR A C 1
ATOM 972 O O . THR A 1 120 ? -9.489 4.811 4.502 1.00 91.00 120 THR A O 1
ATOM 975 N N . ALA A 1 121 ? -9.638 4.454 6.709 1.00 93.06 121 ALA A N 1
ATOM 976 C CA . ALA A 1 121 ? -8.344 3.788 6.820 1.00 93.06 121 ALA A CA 1
ATOM 977 C C . ALA A 1 121 ? -8.281 2.471 6.021 1.00 93.06 121 ALA A C 1
ATOM 979 O O . ALA A 1 121 ? -7.247 2.195 5.415 1.00 93.06 121 ALA A O 1
ATOM 980 N N . ASP A 1 122 ? -9.369 1.693 5.972 1.00 92.56 122 ASP A N 1
ATOM 981 C CA . ASP A 1 122 ? -9.481 0.496 5.122 1.00 92.56 122 ASP A CA 1
ATOM 982 C C . ASP A 1 122 ? -9.278 0.831 3.632 1.00 92.56 122 ASP A C 1
ATOM 984 O O . ASP A 1 122 ? -8.418 0.230 2.978 1.00 92.56 122 ASP A O 1
ATOM 988 N N . PHE A 1 123 ? -9.962 1.865 3.123 1.00 91.38 123 PHE A N 1
ATOM 989 C CA . PHE A 1 123 ? -9.763 2.350 1.750 1.00 91.38 123 PHE A CA 1
ATOM 990 C C . PHE A 1 123 ? -8.316 2.785 1.492 1.00 91.38 123 PHE A C 1
ATOM 992 O O . PHE A 1 123 ? -7.723 2.394 0.489 1.00 91.38 123 PHE A O 1
ATOM 999 N N . THR A 1 124 ? -7.705 3.525 2.419 1.00 93.00 124 THR A N 1
ATOM 1000 C CA . THR A 1 124 ? -6.303 3.952 2.295 1.00 93.00 124 THR A CA 1
ATOM 1001 C C . THR A 1 124 ? -5.330 2.769 2.234 1.00 93.00 124 THR A C 1
ATOM 1003 O O . THR A 1 124 ? -4.353 2.811 1.488 1.00 93.00 124 THR A O 1
ATOM 1006 N N . ILE A 1 125 ? -5.584 1.690 2.983 1.00 95.44 125 ILE A N 1
ATOM 1007 C CA . ILE A 1 125 ? -4.768 0.465 2.915 1.00 95.44 125 ILE A CA 1
ATOM 1008 C C . ILE A 1 125 ? -4.923 -0.213 1.549 1.00 95.44 125 ILE A C 1
ATOM 1010 O O . ILE A 1 125 ? -3.930 -0.690 0.993 1.00 95.44 125 ILE A O 1
ATOM 1014 N N . ARG A 1 126 ? -6.138 -0.229 0.985 1.00 94.19 126 ARG A N 1
ATOM 1015 C CA . ARG A 1 126 ? -6.378 -0.748 -0.368 1.00 94.19 126 ARG A CA 1
ATOM 1016 C C . ARG A 1 126 ? -5.606 0.048 -1.421 1.00 94.19 126 ARG A C 1
ATOM 1018 O O . ARG A 1 126 ? -4.976 -0.572 -2.273 1.00 94.19 126 ARG A O 1
ATOM 1025 N N . ASP A 1 127 ? -5.598 1.375 -1.339 1.00 92.81 127 ASP A N 1
ATOM 1026 C CA . ASP A 1 127 ? -4.846 2.213 -2.282 1.00 92.81 127 ASP A CA 1
ATOM 1027 C C . ASP A 1 127 ? -3.340 1.936 -2.205 1.00 92.81 127 ASP A C 1
ATOM 1029 O O . ASP A 1 127 ? -2.694 1.736 -3.232 1.00 92.81 127 ASP A O 1
ATOM 1033 N N . ILE A 1 128 ? -2.786 1.824 -0.989 1.00 95.19 128 ILE A N 1
ATOM 1034 C CA . ILE A 1 128 ? -1.380 1.440 -0.788 1.00 95.19 128 ILE A CA 1
ATOM 1035 C C . ILE A 1 128 ? -1.085 0.087 -1.435 1.00 95.19 128 ILE A C 1
ATOM 1037 O O . ILE A 1 128 ? -0.036 -0.067 -2.061 1.00 95.19 128 ILE A O 1
ATOM 1041 N N . LEU A 1 129 ? -1.973 -0.899 -1.274 1.00 96.31 129 LEU A N 1
ATOM 1042 C CA . LEU A 1 129 ? -1.809 -2.218 -1.880 1.00 96.31 129 LEU A CA 1
ATOM 1043 C C . LEU A 1 129 ? -1.780 -2.124 -3.409 1.00 96.31 129 LEU A C 1
ATOM 1045 O O . LEU A 1 129 ? -0.849 -2.644 -4.017 1.00 96.31 129 LEU A O 1
ATOM 1049 N N . VAL A 1 130 ? -2.757 -1.449 -4.018 1.00 94.50 130 VAL A N 1
ATOM 1050 C CA . VAL A 1 130 ? -2.851 -1.306 -5.480 1.00 94.50 130 VAL A CA 1
ATOM 1051 C C . VAL A 1 130 ? -1.617 -0.602 -6.043 1.00 94.50 130 VAL A C 1
ATOM 1053 O O . VAL A 1 130 ? -0.986 -1.128 -6.959 1.00 94.50 130 VAL A O 1
ATOM 1056 N N . ASP A 1 131 ? -1.219 0.531 -5.458 1.00 95.38 131 ASP A N 1
ATOM 1057 C CA . ASP A 1 131 ? -0.014 1.250 -5.880 1.00 95.38 131 ASP A CA 1
ATOM 1058 C C . ASP A 1 131 ? 1.248 0.396 -5.677 1.00 95.38 131 ASP A C 1
ATOM 1060 O O . ASP A 1 131 ? 2.134 0.385 -6.527 1.00 95.38 131 ASP A O 1
ATOM 1064 N N . SER A 1 132 ? 1.348 -0.362 -4.580 1.00 97.69 132 SER A N 1
ATOM 1065 C CA . SER A 1 132 ? 2.517 -1.214 -4.319 1.00 97.69 132 SER A CA 1
ATOM 1066 C C . SER A 1 132 ? 2.640 -2.365 -5.317 1.00 97.69 132 SER A C 1
ATOM 1068 O O . SER A 1 132 ? 3.756 -2.698 -5.718 1.00 97.69 132 SER A O 1
ATOM 1070 N N . LEU A 1 133 ? 1.519 -2.964 -5.728 1.00 97.12 133 LEU A N 1
ATOM 1071 C CA . LEU A 1 133 ? 1.496 -4.008 -6.754 1.00 97.12 133 LEU A CA 1
ATOM 1072 C C . LEU A 1 133 ? 1.904 -3.436 -8.115 1.00 97.12 133 LEU A C 1
ATOM 1074 O O . LEU A 1 133 ? 2.804 -3.975 -8.755 1.00 97.12 133 LEU A O 1
ATOM 1078 N N . ALA A 1 134 ? 1.329 -2.295 -8.510 1.00 95.62 134 ALA A N 1
ATOM 1079 C CA . ALA A 1 134 ? 1.679 -1.621 -9.760 1.00 95.62 134 ALA A CA 1
ATOM 1080 C C . ALA A 1 134 ? 3.164 -1.218 -9.803 1.00 95.62 134 ALA A C 1
ATOM 1082 O O . ALA A 1 134 ? 3.861 -1.502 -10.778 1.00 95.62 134 ALA A O 1
ATOM 1083 N N . VAL A 1 135 ? 3.675 -0.619 -8.720 1.00 97.88 135 VAL A N 1
ATOM 1084 C CA . VAL A 1 135 ? 5.095 -0.272 -8.585 1.00 97.88 135 VAL A CA 1
ATOM 1085 C C . VAL A 1 135 ? 5.974 -1.516 -8.670 1.00 97.88 135 VAL A C 1
ATOM 1087 O O . VAL A 1 135 ? 6.953 -1.496 -9.410 1.00 97.88 135 VAL A O 1
ATOM 1090 N N . SER A 1 136 ? 5.645 -2.589 -7.944 1.00 97.88 136 SER A N 1
ATOM 1091 C CA . SER A 1 136 ? 6.421 -3.834 -7.978 1.00 97.88 136 SER A CA 1
ATOM 1092 C C . SER A 1 136 ? 6.497 -4.410 -9.391 1.00 97.88 136 SER A C 1
ATOM 1094 O O . SER A 1 136 ? 7.590 -4.737 -9.855 1.00 97.88 136 SER A O 1
ATOM 1096 N N . GLN A 1 137 ? 5.361 -4.472 -10.088 1.00 96.75 137 GLN A N 1
ATOM 1097 C CA . GLN A 1 137 ? 5.287 -5.012 -11.441 1.00 96.75 137 GLN A CA 1
ATOM 1098 C C . GLN A 1 137 ? 6.146 -4.205 -12.417 1.00 96.75 137 GLN A C 1
ATOM 1100 O O . GLN A 1 137 ? 6.974 -4.776 -13.122 1.00 96.75 137 GLN A O 1
ATOM 1105 N N . MET A 1 138 ? 6.022 -2.873 -12.418 1.00 97.00 138 MET A N 1
ATOM 1106 C CA . MET A 1 138 ? 6.853 -2.015 -13.273 1.00 97.00 138 MET A CA 1
ATOM 1107 C C . MET A 1 138 ? 8.339 -2.130 -12.925 1.00 97.00 138 MET A C 1
ATOM 1109 O O . MET A 1 138 ? 9.183 -2.192 -13.815 1.00 97.00 138 MET A O 1
ATOM 1113 N N . GLN A 1 139 ? 8.677 -2.185 -11.633 1.00 97.62 139 GLN A N 1
ATOM 1114 C CA . GLN A 1 139 ? 10.062 -2.349 -11.197 1.00 97.62 139 GLN A CA 1
ATOM 1115 C C . GLN A 1 139 ? 10.667 -3.657 -11.701 1.00 97.62 139 GLN A C 1
ATOM 1117 O O . GLN A 1 139 ? 11.811 -3.650 -12.136 1.00 97.62 139 GLN A O 1
ATOM 1122 N N . TYR A 1 140 ? 9.922 -4.760 -11.650 1.00 97.06 140 TYR A N 1
ATOM 1123 C CA . TYR A 1 140 ? 10.423 -6.063 -12.067 1.00 97.06 140 TYR A CA 1
ATOM 1124 C C . TYR A 1 140 ? 10.417 -6.242 -13.589 1.00 97.06 140 TYR A C 1
ATOM 1126 O O . TYR A 1 140 ? 11.457 -6.542 -14.176 1.00 97.06 140 TYR A O 1
ATOM 1134 N N . SER A 1 141 ? 9.263 -6.057 -14.228 1.00 94.94 141 SER A N 1
ATOM 1135 C CA . SER A 1 141 ? 9.069 -6.408 -15.636 1.00 94.94 141 SER A CA 1
ATOM 1136 C C . SER A 1 141 ? 9.629 -5.373 -16.601 1.00 94.94 141 SER A C 1
ATOM 1138 O O . SER A 1 141 ? 10.176 -5.760 -17.628 1.00 94.94 141 SER A O 1
ATOM 1140 N N . GLU A 1 142 ? 9.533 -4.085 -16.269 1.00 96.44 142 GLU A N 1
ATOM 1141 C CA . GLU A 1 142 ? 9.898 -3.004 -17.194 1.00 96.44 142 GLU A CA 1
ATOM 1142 C C . GLU A 1 142 ? 11.264 -2.392 -16.864 1.00 96.44 142 GLU A C 1
ATOM 1144 O O . GLU A 1 142 ? 12.049 -2.098 -17.759 1.00 96.44 142 GLU A O 1
ATOM 1149 N N . LEU A 1 143 ? 11.563 -2.210 -15.573 1.00 96.81 143 LEU A N 1
ATOM 1150 C CA . LEU A 1 143 ? 12.823 -1.611 -15.109 1.00 96.81 143 LEU A CA 1
ATOM 1151 C C . LEU A 1 143 ? 13.883 -2.649 -14.712 1.00 96.81 143 LEU A C 1
ATOM 1153 O O . LEU A 1 143 ? 15.008 -2.279 -14.379 1.00 96.81 143 LEU A O 1
ATOM 1157 N N . HIS A 1 144 ? 13.529 -3.937 -14.715 1.00 96.25 144 HIS A N 1
ATOM 1158 C CA . HIS A 1 144 ? 14.419 -5.059 -14.394 1.00 96.25 144 HIS A CA 1
ATOM 1159 C C . HIS A 1 144 ? 15.119 -4.966 -13.019 1.00 96.25 144 HIS A C 1
ATOM 1161 O O . HIS A 1 144 ? 16.184 -5.543 -12.798 1.00 96.25 144 HIS A O 1
ATOM 1167 N N . ASP A 1 145 ? 14.498 -4.289 -12.049 1.00 97.19 145 ASP A N 1
ATOM 1168 C CA . ASP A 1 145 ? 14.969 -4.129 -10.671 1.00 97.19 145 ASP A CA 1
ATOM 1169 C C . ASP A 1 145 ? 14.186 -5.034 -9.704 1.00 97.19 145 ASP A C 1
ATOM 1171 O O . ASP A 1 145 ? 13.321 -4.605 -8.926 1.00 97.19 145 ASP A O 1
ATOM 1175 N N . LYS A 1 146 ? 14.537 -6.326 -9.722 1.00 96.75 146 LYS A N 1
ATOM 1176 C CA . LYS A 1 146 ? 13.976 -7.350 -8.822 1.00 96.75 146 LYS A CA 1
ATOM 1177 C C . LYS A 1 146 ? 14.108 -6.973 -7.346 1.00 96.75 146 LYS A C 1
ATOM 1179 O O . LYS A 1 146 ? 13.175 -7.161 -6.565 1.00 96.75 146 LYS A O 1
ATOM 1184 N N . LYS A 1 147 ? 15.257 -6.426 -6.939 1.00 96.75 147 LYS A N 1
ATOM 1185 C CA . LYS A 1 147 ? 15.522 -6.103 -5.530 1.00 96.75 147 LYS A CA 1
ATOM 1186 C C . LYS A 1 147 ? 14.580 -5.012 -5.035 1.00 96.75 147 LYS A C 1
ATOM 1188 O O . LYS A 1 147 ? 14.105 -5.074 -3.896 1.00 96.75 147 LYS A O 1
ATOM 1193 N N . ALA A 1 148 ? 14.316 -4.007 -5.862 1.00 97.25 148 ALA A N 1
ATOM 1194 C CA . ALA A 1 148 ? 13.398 -2.950 -5.492 1.00 97.25 148 ALA A CA 1
ATOM 1195 C C . ALA A 1 148 ? 11.934 -3.409 -5.543 1.00 97.25 148 ALA A C 1
ATOM 1197 O O . ALA A 1 148 ? 11.193 -3.032 -4.636 1.00 97.25 148 ALA A O 1
ATOM 1198 N N . ALA A 1 149 ? 11.548 -4.265 -6.498 1.00 97.62 149 ALA A N 1
ATOM 1199 C CA . ALA A 1 149 ? 10.224 -4.895 -6.528 1.00 97.62 149 ALA A CA 1
ATOM 1200 C C . ALA A 1 149 ? 9.949 -5.705 -5.245 1.00 97.62 149 ALA A C 1
ATOM 1202 O O . ALA A 1 149 ? 8.975 -5.454 -4.532 1.00 97.62 149 ALA A O 1
ATOM 1203 N N . GLU A 1 150 ? 10.882 -6.580 -4.846 1.00 97.62 150 GLU A N 1
ATOM 1204 C CA . GLU A 1 150 ? 10.777 -7.338 -3.592 1.00 97.62 150 GLU A CA 1
ATOM 1205 C C . GLU A 1 150 ? 10.634 -6.431 -2.365 1.00 97.62 150 GLU A C 1
ATOM 1207 O O . GLU A 1 150 ? 9.880 -6.735 -1.436 1.00 97.62 150 GLU A O 1
ATOM 1212 N N . LYS A 1 151 ? 11.390 -5.327 -2.323 1.00 97.81 151 LYS A N 1
ATOM 1213 C CA . LYS A 1 151 ? 11.326 -4.368 -1.216 1.00 97.81 151 LYS A CA 1
ATOM 1214 C C . LYS A 1 151 ? 9.945 -3.716 -1.138 1.00 97.81 151 LYS A C 1
ATOM 1216 O O . LYS A 1 151 ? 9.421 -3.576 -0.032 1.00 97.81 151 LYS A O 1
ATOM 1221 N N . THR A 1 152 ? 9.363 -3.352 -2.279 1.00 97.88 152 THR A N 1
ATOM 1222 C CA . THR A 1 152 ? 8.011 -2.789 -2.373 1.00 97.88 152 THR A CA 1
ATOM 1223 C C . THR A 1 152 ? 6.965 -3.781 -1.851 1.00 97.88 152 THR A C 1
ATOM 1225 O O . THR A 1 152 ? 6.189 -3.432 -0.961 1.00 97.88 152 THR A O 1
ATOM 1228 N N . LEU A 1 153 ? 7.002 -5.045 -2.290 1.00 97.94 153 LEU A N 1
ATOM 1229 C CA . LEU A 1 153 ? 6.061 -6.075 -1.820 1.00 97.94 153 LEU A CA 1
ATOM 1230 C C . LEU A 1 153 ? 6.212 -6.387 -0.325 1.00 97.94 153 LEU A C 1
ATOM 1232 O O . LEU A 1 153 ? 5.218 -6.484 0.396 1.00 97.94 153 LEU A O 1
ATOM 1236 N N . LYS A 1 154 ? 7.450 -6.491 0.182 1.00 97.50 154 LYS A N 1
ATOM 1237 C CA . LYS A 1 154 ? 7.719 -6.697 1.620 1.00 97.50 154 LYS A CA 1
ATOM 1238 C C . LYS A 1 154 ? 7.162 -5.551 2.467 1.00 97.50 154 LYS A C 1
ATOM 1240 O O . LYS A 1 154 ? 6.635 -5.787 3.556 1.00 97.50 154 LYS A O 1
ATOM 1245 N N . HIS A 1 155 ? 7.266 -4.321 1.970 1.00 97.75 155 HIS A N 1
ATOM 1246 C CA . HIS A 1 155 ? 6.717 -3.139 2.627 1.00 97.75 155 HIS A CA 1
ATOM 1247 C C . HIS A 1 155 ? 5.182 -3.168 2.671 1.00 97.75 155 HIS A C 1
ATOM 1249 O O . HIS A 1 155 ? 4.607 -3.059 3.755 1.00 97.75 155 HIS A O 1
ATOM 1255 N N . ALA A 1 156 ? 4.520 -3.446 1.544 1.00 97.06 156 ALA A N 1
ATOM 1256 C CA . ALA A 1 156 ? 3.064 -3.610 1.491 1.00 97.06 156 ALA A CA 1
ATOM 1257 C C . ALA A 1 156 ? 2.570 -4.730 2.425 1.00 97.06 156 ALA A C 1
ATOM 1259 O O . ALA A 1 156 ? 1.623 -4.539 3.194 1.00 97.06 156 ALA A O 1
ATOM 1260 N N . LYS A 1 157 ? 3.274 -5.874 2.445 1.00 97.31 157 LYS A N 1
ATOM 1261 C CA . LYS A 1 157 ? 2.976 -7.004 3.340 1.00 97.31 157 LYS A CA 1
ATOM 1262 C C . LYS A 1 157 ? 2.998 -6.587 4.808 1.00 97.31 157 LYS A C 1
ATOM 1264 O O . LYS A 1 157 ? 2.141 -7.010 5.584 1.00 97.31 157 LYS A O 1
ATOM 1269 N N . LYS A 1 158 ? 3.971 -5.758 5.201 1.00 97.12 158 LYS A N 1
ATOM 1270 C CA . LYS A 1 158 ? 4.080 -5.236 6.568 1.00 97.12 158 LYS A CA 1
ATOM 1271 C C . LYS A 1 158 ? 2.889 -4.344 6.920 1.00 97.12 158 LYS A C 1
ATOM 1273 O O . LYS A 1 158 ? 2.298 -4.530 7.978 1.00 97.12 158 LYS A O 1
ATOM 1278 N N . ILE A 1 159 ? 2.493 -3.443 6.022 1.00 95.44 159 ILE A N 1
ATOM 1279 C CA . ILE A 1 159 ? 1.333 -2.567 6.241 1.00 95.44 159 ILE A CA 1
ATOM 1280 C C . ILE A 1 159 ? 0.064 -3.399 6.450 1.00 95.44 159 ILE A C 1
ATOM 1282 O O . ILE A 1 159 ? -0.647 -3.184 7.426 1.00 95.44 159 ILE A O 1
ATOM 1286 N N . ILE A 1 160 ? -0.199 -4.400 5.612 1.00 95.12 160 ILE A N 1
ATOM 1287 C CA . ILE A 1 160 ? -1.373 -5.280 5.771 1.00 95.12 160 ILE A CA 1
ATOM 1288 C C . ILE A 1 160 ? -1.300 -6.099 7.068 1.00 95.12 160 ILE A C 1
ATOM 1290 O O . ILE A 1 160 ? -2.305 -6.301 7.757 1.00 95.12 160 ILE A O 1
ATOM 1294 N N . LYS A 1 161 ? -0.102 -6.552 7.451 1.00 94.38 161 LYS A N 1
ATOM 1295 C CA . LYS A 1 161 ? 0.107 -7.270 8.713 1.00 94.38 161 LYS A CA 1
ATOM 1296 C C . LYS A 1 161 ? -0.290 -6.430 9.923 1.00 94.38 161 LYS A C 1
ATOM 1298 O O . LYS A 1 161 ? -0.970 -6.970 10.797 1.00 94.38 161 LYS A O 1
ATOM 1303 N N . ASP A 1 162 ? 0.073 -5.151 9.918 1.00 93.25 162 ASP A N 1
ATOM 1304 C CA . ASP A 1 162 ? -0.108 -4.199 11.020 1.00 93.25 162 ASP A CA 1
ATOM 1305 C C . ASP A 1 162 ? -1.527 -3.584 11.085 1.00 93.25 162 ASP A C 1
ATOM 1307 O O . ASP A 1 162 ? -1.780 -2.682 11.890 1.00 93.25 162 ASP A O 1
ATOM 1311 N N . ASN A 1 163 ? -2.461 -4.030 10.235 1.00 92.62 163 ASN A N 1
ATOM 1312 C CA . ASN A 1 163 ? -3.844 -3.545 10.198 1.00 92.62 163 ASN A CA 1
ATOM 1313 C C . ASN A 1 163 ? -4.829 -4.722 10.094 1.00 92.62 163 ASN A C 1
ATOM 1315 O O . ASN A 1 163 ? -5.227 -5.127 9.005 1.00 92.62 163 ASN A O 1
ATOM 1319 N N . LYS A 1 164 ? -5.217 -5.292 11.241 1.00 92.31 164 LYS A N 1
ATOM 1320 C CA . LYS A 1 164 ? -6.122 -6.456 11.308 1.00 92.31 164 LYS A CA 1
ATOM 1321 C C . LYS A 1 164 ? -7.550 -6.160 10.837 1.00 92.31 164 LYS A C 1
ATOM 1323 O O . LYS A 1 164 ? -8.183 -7.043 10.267 1.00 92.31 164 LYS A O 1
ATOM 1328 N N . TYR A 1 165 ? -8.004 -4.924 11.024 1.00 90.31 165 TYR A N 1
ATOM 1329 C CA . TYR A 1 165 ? -9.324 -4.433 10.625 1.00 90.31 165 TYR A CA 1
ATOM 1330 C C . TYR A 1 165 ? -9.488 -4.256 9.108 1.00 90.31 165 TYR A C 1
ATOM 1332 O O . TYR A 1 165 ? -10.568 -3.889 8.659 1.00 90.31 165 TYR A O 1
ATOM 1340 N N . PHE A 1 166 ? -8.432 -4.485 8.320 1.00 94.69 166 PHE A N 1
ATOM 1341 C CA . PHE A 1 166 ? -8.512 -4.426 6.866 1.00 94.69 166 PHE A CA 1
ATOM 1342 C C . PHE A 1 166 ? -9.336 -5.606 6.331 1.00 94.69 166 PHE A C 1
ATOM 1344 O O . PHE A 1 166 ? -8.965 -6.767 6.513 1.00 94.69 166 PHE A O 1
ATOM 1351 N N . GLU A 1 167 ? -10.446 -5.321 5.652 1.00 92.06 167 GLU A N 1
ATOM 1352 C CA . GLU A 1 167 ? -11.449 -6.328 5.282 1.00 92.06 167 GLU A CA 1
ATOM 1353 C C . GLU A 1 167 ? -10.886 -7.387 4.329 1.00 92.06 167 GLU A C 1
ATOM 1355 O O . GLU A 1 167 ? -11.119 -8.584 4.490 1.00 92.06 167 GLU A O 1
ATOM 1360 N N . LYS A 1 168 ? -10.072 -6.965 3.358 1.00 93.25 168 LYS A N 1
ATOM 1361 C CA . LYS A 1 168 ? -9.482 -7.855 2.344 1.00 93.25 168 LYS A CA 1
ATOM 1362 C C . LYS A 1 168 ? -8.098 -8.373 2.735 1.00 93.25 168 LYS A C 1
ATOM 1364 O O . LYS A 1 168 ? -7.305 -8.741 1.872 1.00 93.25 168 LYS A O 1
ATOM 1369 N N . ARG A 1 169 ? -7.779 -8.419 4.033 1.00 93.88 169 ARG A N 1
ATOM 1370 C CA . ARG A 1 169 ? -6.448 -8.791 4.544 1.00 93.88 169 ARG A CA 1
ATOM 1371 C C . ARG A 1 169 ? -5.968 -10.161 4.078 1.00 93.88 169 ARG A C 1
ATOM 1373 O O . ARG A 1 169 ? -4.820 -10.277 3.656 1.00 93.88 169 ARG A O 1
ATOM 1380 N N . ALA A 1 170 ? -6.816 -11.185 4.153 1.00 94.25 170 ALA A N 1
ATOM 1381 C CA . ALA A 1 170 ? -6.443 -12.537 3.738 1.00 94.25 170 ALA A CA 1
ATOM 1382 C C . ALA A 1 170 ? -6.148 -12.609 2.231 1.00 94.25 170 ALA A C 1
ATOM 1384 O O . ALA A 1 170 ? -5.123 -13.158 1.829 1.00 94.25 170 ALA A O 1
ATOM 1385 N N . ASP A 1 171 ? -7.004 -12.002 1.408 1.00 95.69 171 ASP A N 1
ATOM 1386 C CA . ASP A 1 171 ? -6.829 -11.971 -0.047 1.00 95.69 171 ASP A CA 1
ATOM 1387 C C . ASP A 1 171 ? -5.597 -11.159 -0.447 1.00 95.69 171 ASP A C 1
ATOM 1389 O O . ASP A 1 171 ? -4.813 -11.592 -1.287 1.00 95.69 171 ASP A O 1
ATOM 1393 N N . ALA A 1 172 ? -5.356 -10.029 0.216 1.00 95.56 172 ALA A N 1
ATOM 1394 C CA . ALA A 1 172 ? -4.172 -9.219 -0.019 1.00 95.56 172 ALA A CA 1
ATOM 1395 C C . ALA A 1 172 ? -2.869 -9.960 0.314 1.00 95.56 172 ALA A C 1
ATOM 1397 O O . ALA A 1 172 ? -1.893 -9.829 -0.423 1.00 95.56 172 ALA A O 1
ATOM 1398 N N . PHE A 1 173 ? -2.843 -10.777 1.376 1.00 96.25 173 PHE A N 1
ATOM 1399 C CA . PHE A 1 173 ? -1.691 -11.643 1.637 1.00 96.25 173 PHE A CA 1
ATOM 1400 C C . PHE A 1 173 ? -1.479 -12.668 0.531 1.00 96.25 173 PHE A C 1
ATOM 1402 O O . PHE A 1 173 ? -0.348 -12.803 0.074 1.00 96.25 173 PHE A O 1
ATOM 1409 N N . LYS A 1 174 ? -2.543 -13.338 0.072 1.00 96.62 174 LYS A N 1
ATOM 1410 C CA . LYS A 1 174 ? -2.452 -14.306 -1.031 1.00 96.62 174 LYS A CA 1
ATOM 1411 C C . LYS A 1 174 ? -1.905 -13.657 -2.301 1.00 96.62 174 LYS A C 1
ATOM 1413 O O . LYS A 1 174 ? -1.022 -14.226 -2.932 1.00 96.62 174 LYS A O 1
ATOM 1418 N N . ILE A 1 175 ? -2.396 -12.464 -2.647 1.00 96.56 175 ILE A N 1
ATOM 1419 C CA . ILE A 1 175 ? -1.929 -11.709 -3.816 1.00 96.56 175 ILE A CA 1
ATOM 1420 C C . ILE A 1 175 ? -0.444 -11.376 -3.663 1.00 96.56 175 ILE A C 1
ATOM 1422 O O . ILE A 1 175 ? 0.345 -11.739 -4.524 1.00 96.56 175 ILE A O 1
ATOM 1426 N N . ILE A 1 176 ? -0.031 -10.767 -2.546 1.00 95.69 176 ILE A N 1
ATOM 1427 C CA . ILE A 1 176 ? 1.381 -10.408 -2.344 1.00 95.69 176 ILE A CA 1
ATOM 1428 C C . ILE A 1 176 ? 2.286 -11.644 -2.344 1.00 95.69 176 ILE A C 1
ATOM 1430 O O . ILE A 1 176 ? 3.388 -11.593 -2.877 1.00 95.69 176 ILE A O 1
ATOM 1434 N N . GLU A 1 177 ? 1.864 -12.750 -1.733 1.00 94.81 177 GLU A N 1
ATOM 1435 C CA . GLU A 1 177 ? 2.658 -13.981 -1.699 1.00 94.81 177 GLU A CA 1
ATOM 1436 C C . GLU A 1 177 ? 2.809 -14.612 -3.078 1.00 94.81 177 GLU A C 1
ATOM 1438 O O . GLU A 1 177 ? 3.907 -15.064 -3.407 1.00 94.81 177 GLU A O 1
ATOM 1443 N N . LYS A 1 178 ? 1.747 -14.581 -3.891 1.00 95.19 178 LYS A N 1
ATOM 1444 C CA . LYS A 1 178 ? 1.802 -14.984 -5.294 1.00 95.19 178 LYS A CA 1
ATOM 1445 C C . LYS A 1 178 ? 2.814 -14.128 -6.058 1.00 95.19 178 LYS A C 1
ATOM 1447 O O . LYS A 1 178 ? 3.772 -14.680 -6.591 1.00 95.19 178 LYS A O 1
ATOM 1452 N N . GLU A 1 179 ? 2.680 -12.807 -6.012 1.00 94.12 179 GLU A N 1
ATOM 1453 C CA . GLU A 1 179 ? 3.593 -11.873 -6.688 1.00 94.12 179 GLU A CA 1
ATOM 1454 C C . GLU A 1 179 ? 5.046 -12.075 -6.235 1.00 94.12 179 GLU A C 1
ATOM 1456 O O . GLU A 1 179 ? 5.954 -12.225 -7.043 1.00 94.12 179 GLU A O 1
ATOM 1461 N N . MET A 1 180 ? 5.286 -12.194 -4.924 1.00 93.62 180 MET A N 1
ATOM 1462 C CA . MET A 1 180 ? 6.624 -12.473 -4.390 1.00 93.62 180 MET A CA 1
ATOM 1463 C C . MET A 1 180 ? 7.200 -13.809 -4.880 1.00 93.62 180 MET A C 1
ATOM 1465 O O . MET A 1 180 ? 8.421 -13.948 -4.953 1.00 93.62 180 MET A O 1
ATOM 1469 N N . SER A 1 181 ? 6.356 -14.806 -5.160 1.00 92.69 181 SER A N 1
ATOM 1470 C CA . SER A 1 181 ? 6.794 -16.098 -5.693 1.00 92.69 181 SER A CA 1
ATOM 1471 C C . SER A 1 181 ? 7.153 -16.036 -7.178 1.00 92.69 181 SER A C 1
ATOM 1473 O O . SER A 1 181 ? 8.059 -16.755 -7.591 1.00 92.69 181 SER A O 1
ATOM 1475 N N . GLU A 1 182 ? 6.505 -15.152 -7.937 1.00 90.69 182 GLU A N 1
ATOM 1476 C CA . GLU A 1 182 ? 6.748 -14.916 -9.366 1.00 90.69 182 GLU A CA 1
ATOM 1477 C C . GLU A 1 182 ? 8.000 -14.064 -9.610 1.00 90.69 182 GLU A C 1
ATOM 1479 O O . GLU A 1 182 ? 8.604 -14.145 -10.673 1.00 90.69 182 GLU A O 1
ATOM 1484 N N . LEU A 1 183 ? 8.465 -13.321 -8.598 1.00 87.56 183 LEU A N 1
ATOM 1485 C CA . LEU A 1 183 ? 9.759 -12.632 -8.645 1.00 87.56 183 LEU A CA 1
ATOM 1486 C C . LEU A 1 183 ? 10.971 -13.584 -8.597 1.00 87.56 183 LEU A C 1
ATOM 1488 O O . LEU A 1 183 ? 12.102 -13.104 -8.710 1.00 87.56 183 LEU A O 1
ATOM 1492 N N . LYS A 1 184 ? 10.789 -14.891 -8.353 1.00 65.69 184 LYS A N 1
ATOM 1493 C CA . LYS A 1 184 ? 11.888 -15.861 -8.193 1.00 65.69 184 LYS A CA 1
ATOM 1494 C C . LYS A 1 184 ? 12.640 -16.093 -9.493 1.00 65.69 184 LYS A C 1
ATOM 1496 O O . LYS A 1 184 ? 13.861 -15.808 -9.444 1.00 65.69 184 LYS A O 1
#

Radius of gyration: 20.9 Å; chains: 1; bounding box: 65×45×52 Å

Secondary structure (DSSP, 8-state):
--HHHHHHHHHHHHHHHHHHHHHIIIIIS-GGGGS-GGGSSTTSHHHHHHHHHHHHTT-HHHHHHHHHHHHHHHHHHHHHHHHH-S-GGGGTS-HHHHHHHHHHHTTSHHHHHHHHHHHHHHHHHHHHHHHHHHHHHIIIIIS--HHHHHHHHHHHHHHHHT-TT-TTHHHHHHHHHHHHHHT-